Protein AF-A0A1G6HXD3-F1 (afdb_monomer_lite)

Foldseek 3Di:
DLVVQLVLLVVLVVLCPDPPSVVVSVVSLLVLLVVLLVLLLLVLVLVVLLCVLVVHDQQDPDHSPCLCVLSVLLVVLVVLLVVLVVVVVVVCVVDDPVVNVVDDDDVVSVCSNVVSVVSNLVSQQSNVCSSQVSVQSRVVVCCVVVLAVDQQGDDDGRNVLVVVCVVVVNPSVSVVSSSSSNSSVVVCVRSVVVVVCVCVSSPDDPPPPPPVCQLQNVLCVVQVPDDPVVNLVSLLVSLLPDDPVSSVVNLVVCPVVVVDDPVSSVVSNVND

pLDDT: mean 85.62, std 11.9, range [31.12, 97.0]

Sequence (272 aa):
MILIRPFLVFIALMLFYIPNLQFIGIAILLYIYHILTKNRNSHIEKMKEVYKANGIDFPIKDSGKKTFVWLYLYIFSLTVLFYMANTLTSEVLALDINQIEQFQVEPWESYLLIGSFILMWVSYTFMINKIIKDQWILQESEINNNIVKYRFISLREGNFSMLLRILTFNLYEWYLIYMLLRETAMHYIEDGTATGVYKKHIEKPKKEEIKKESPFENLINKIKNLDKEEKYSVIFYEVTNMQAEKAEEVLKKLLEENYIDQEEYDKIKSFL

Secondary structure (DSSP, 8-state):
-TTHHHHHHHHHHHHHHSTTTHHHHHHHHHHHHHHHHHHHHHHHHHHHHHHHHHTPPPS--S-GGGHHHH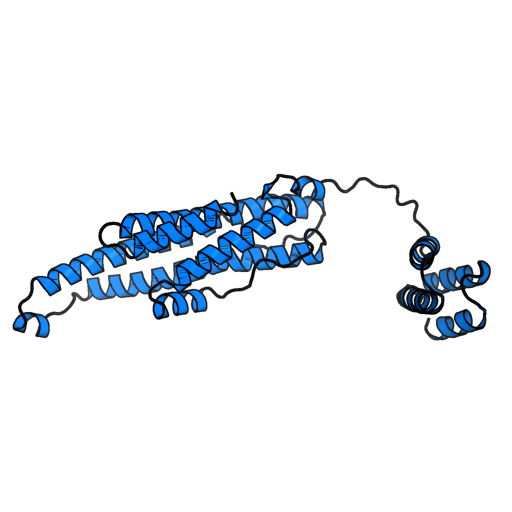HHHHHHHHHHHHHHHHHHHHHHHHS-HHHHTT----HHHHHHHHHHHHHHHHHHHHHHHHHHHHHHHHHHHHHHTTS-SS--PPP--HHHHHHHHHHTTTHHHHHHHHHHHHHHHHHHHHSSTTTTGGGGGT------------HHHHHHHHHTT--HHHHHHHHHHHHHTS-HHHHHHHHHHHHHTTSS-HHHHHHHHTT-

Structure (mmCIF, N/CA/C/O backbone):
data_AF-A0A1G6HXD3-F1
#
_entry.id   AF-A0A1G6HXD3-F1
#
loop_
_atom_site.group_PDB
_atom_site.id
_atom_site.type_symbol
_atom_site.label_atom_id
_atom_site.label_alt_id
_atom_site.label_comp_id
_atom_site.label_asym_id
_atom_site.label_entity_id
_atom_site.label_seq_id
_atom_site.pdbx_PDB_ins_code
_atom_site.Cartn_x
_atom_site.Cartn_y
_atom_site.Cartn_z
_atom_site.occupancy
_atom_site.B_iso_or_equiv
_atom_site.auth_seq_id
_atom_site.auth_comp_id
_atom_site.auth_asym_id
_atom_site.auth_atom_id
_atom_site.pdbx_PDB_model_num
ATOM 1 N N . MET A 1 1 ? -18.322 -8.876 -3.821 1.00 51.94 1 MET A N 1
ATOM 2 C CA . MET A 1 1 ? -17.231 -7.874 -3.942 1.00 51.94 1 MET A CA 1
ATOM 3 C C . MET A 1 1 ? -15.876 -8.375 -3.430 1.00 51.94 1 MET A C 1
ATOM 5 O O . MET A 1 1 ? -14.889 -8.132 -4.111 1.00 51.94 1 MET A O 1
ATOM 9 N N . ILE A 1 2 ? -15.812 -9.089 -2.293 1.00 51.47 2 ILE A N 1
ATOM 10 C CA . ILE A 1 2 ? -14.552 -9.587 -1.692 1.00 51.47 2 ILE A CA 1
ATOM 11 C C . ILE A 1 2 ? -13.776 -10.537 -2.625 1.00 51.47 2 ILE A C 1
ATOM 13 O O . ILE A 1 2 ? -12.565 -10.413 -2.710 1.00 51.47 2 ILE A O 1
ATOM 17 N N . LEU A 1 3 ? -14.458 -11.405 -3.386 1.00 49.47 3 LEU A N 1
ATOM 18 C CA . LEU A 1 3 ? -13.823 -12.324 -4.353 1.00 49.47 3 LEU A CA 1
ATOM 19 C C . LEU A 1 3 ? -13.475 -11.684 -5.710 1.00 49.47 3 LEU A C 1
ATOM 21 O O . LEU A 1 3 ? -12.546 -12.122 -6.380 1.00 49.47 3 LEU A O 1
ATOM 25 N N . ILE A 1 4 ? -14.178 -10.616 -6.104 1.00 63.53 4 ILE A N 1
ATOM 26 C CA . ILE A 1 4 ? -13.966 -9.945 -7.402 1.00 63.53 4 ILE A CA 1
ATOM 27 C C . ILE A 1 4 ? -12.606 -9.231 -7.426 1.00 63.53 4 ILE A C 1
ATOM 29 O O . ILE A 1 4 ? -11.939 -9.198 -8.455 1.00 63.53 4 ILE A O 1
ATOM 33 N N . ARG A 1 5 ? -12.176 -8.681 -6.283 1.00 70.62 5 ARG A N 1
ATOM 34 C CA . ARG A 1 5 ? -10.918 -7.929 -6.168 1.00 70.62 5 ARG A CA 1
ATOM 35 C C . ARG A 1 5 ? -9.680 -8.825 -6.380 1.00 70.62 5 ARG A C 1
ATOM 37 O O . ARG A 1 5 ? -8.889 -8.485 -7.251 1.00 70.62 5 ARG A O 1
ATOM 44 N N . PRO A 1 6 ? -9.532 -9.982 -5.703 1.00 70.25 6 PRO A N 1
ATOM 45 C CA . PRO A 1 6 ? -8.503 -10.979 -6.011 1.00 70.25 6 PRO A CA 1
ATOM 46 C C . PRO A 1 6 ? -8.480 -11.451 -7.461 1.00 70.25 6 PRO A C 1
ATOM 48 O O . PRO A 1 6 ? -7.414 -11.579 -8.054 1.00 70.25 6 PRO A O 1
ATOM 51 N N . PHE A 1 7 ? -9.657 -11.694 -8.039 1.00 81.25 7 PHE A N 1
ATOM 52 C CA . PHE A 1 7 ? -9.756 -12.188 -9.407 1.00 81.25 7 PHE A CA 1
ATOM 53 C C . PHE A 1 7 ? -9.275 -11.148 -10.428 1.00 81.25 7 PHE A C 1
ATOM 55 O O . PHE A 1 7 ? -8.569 -11.485 -11.373 1.00 81.25 7 PHE A O 1
ATOM 62 N N . LEU A 1 8 ? -9.573 -9.867 -10.190 1.00 84.12 8 LEU A N 1
ATOM 63 C CA . LEU A 1 8 ? -9.078 -8.757 -11.005 1.00 84.12 8 LEU A CA 1
ATOM 64 C C . LEU A 1 8 ? -7.547 -8.628 -10.938 1.00 84.12 8 LEU A C 1
ATOM 66 O O . LEU A 1 8 ? -6.923 -8.390 -11.967 1.00 84.12 8 LEU A O 1
ATOM 70 N N . VAL A 1 9 ? -6.938 -8.846 -9.765 1.00 87.25 9 VAL A N 1
ATOM 71 C CA . VAL A 1 9 ? -5.469 -8.891 -9.612 1.00 87.25 9 VAL A CA 1
ATOM 72 C C . VAL A 1 9 ? -4.871 -10.037 -10.429 1.00 87.25 9 VAL A C 1
ATOM 74 O O . VAL A 1 9 ? -3.886 -9.834 -11.130 1.00 87.25 9 VAL A O 1
ATOM 77 N N . PHE A 1 10 ? -5.485 -11.223 -10.388 1.00 89.44 10 PHE A N 1
ATOM 78 C CA . PHE A 1 10 ? -5.020 -12.377 -11.158 1.00 89.44 10 PHE A CA 1
ATOM 79 C C . PHE A 1 10 ? -5.133 -12.161 -12.676 1.00 89.44 10 PHE A C 1
ATOM 81 O O . PHE A 1 10 ? -4.194 -12.455 -13.410 1.00 89.44 10 PHE A O 1
ATOM 88 N N . ILE A 1 11 ? -6.244 -11.593 -13.159 1.00 89.88 11 ILE A N 1
ATOM 89 C CA . ILE A 1 11 ? -6.390 -11.239 -14.580 1.00 89.88 11 ILE A CA 1
ATOM 90 C C . ILE A 1 11 ? -5.328 -10.216 -14.988 1.00 89.88 11 ILE A C 1
ATOM 92 O O . ILE A 1 11 ? -4.686 -10.380 -16.021 1.00 89.88 11 ILE A O 1
ATOM 96 N N . ALA A 1 12 ? -5.124 -9.174 -14.183 1.00 91.00 12 ALA A N 1
ATOM 97 C CA . ALA A 1 12 ? -4.143 -8.136 -14.473 1.00 91.00 12 ALA A CA 1
ATOM 98 C C . ALA A 1 12 ? -2.714 -8.693 -14.537 1.00 91.00 12 ALA A C 1
ATOM 100 O O . ALA A 1 12 ? -1.980 -8.357 -15.463 1.00 91.00 12 ALA A O 1
ATOM 101 N N . LEU A 1 13 ? -2.368 -9.598 -13.615 1.00 92.88 13 LEU A N 1
ATOM 102 C CA . LEU A 1 13 ? -1.129 -10.372 -13.631 1.00 92.88 13 LEU A CA 1
ATOM 103 C C . LEU A 1 13 ? -0.967 -11.133 -14.955 1.00 92.88 13 LEU A C 1
ATOM 105 O O . LEU A 1 13 ? 0.058 -10.992 -15.614 1.00 92.88 13 LEU A O 1
ATOM 109 N N . MET A 1 14 ? -1.977 -11.903 -15.371 1.00 92.19 14 MET A N 1
ATOM 110 C CA . MET A 1 14 ? -1.923 -12.665 -16.625 1.00 92.19 14 MET A CA 1
ATOM 111 C C . MET A 1 14 ? -1.731 -11.745 -17.838 1.00 92.19 14 MET A C 1
ATOM 113 O O . MET A 1 14 ? -0.871 -12.001 -18.675 1.00 92.19 14 MET A O 1
ATOM 117 N N . LEU A 1 15 ? -2.491 -10.648 -17.916 1.00 91.31 15 LEU A N 1
ATOM 118 C CA . LEU A 1 15 ? -2.393 -9.678 -19.011 1.00 91.31 15 LEU A CA 1
ATOM 119 C C . LEU A 1 15 ? -1.038 -8.963 -19.040 1.00 91.31 15 LEU A C 1
ATOM 121 O O . LEU A 1 15 ? -0.541 -8.668 -20.121 1.00 91.31 15 LEU A O 1
ATOM 125 N N . PHE A 1 16 ? -0.429 -8.708 -17.878 1.00 89.50 16 PHE A N 1
ATOM 126 C CA . PHE A 1 16 ? 0.874 -8.051 -17.764 1.00 89.50 16 PHE A CA 1
ATOM 127 C C . PHE A 1 16 ? 2.001 -8.848 -18.434 1.00 89.50 16 PHE A C 1
ATOM 129 O O . PHE A 1 16 ? 2.885 -8.248 -19.038 1.00 89.50 16 PHE A O 1
ATOM 136 N N . TYR A 1 17 ? 1.959 -10.182 -18.363 1.00 88.38 17 TYR A N 1
ATOM 137 C CA . TYR A 1 17 ? 2.987 -11.052 -18.949 1.00 88.38 17 TYR A CA 1
ATOM 138 C C . TYR A 1 17 ? 2.701 -11.484 -20.392 1.00 88.38 17 TYR A C 1
ATOM 140 O O . TYR A 1 17 ? 3.554 -12.117 -21.011 1.00 88.38 17 TYR A O 1
ATOM 148 N N . ILE A 1 18 ? 1.532 -11.153 -20.951 1.00 89.12 18 ILE A N 1
ATOM 149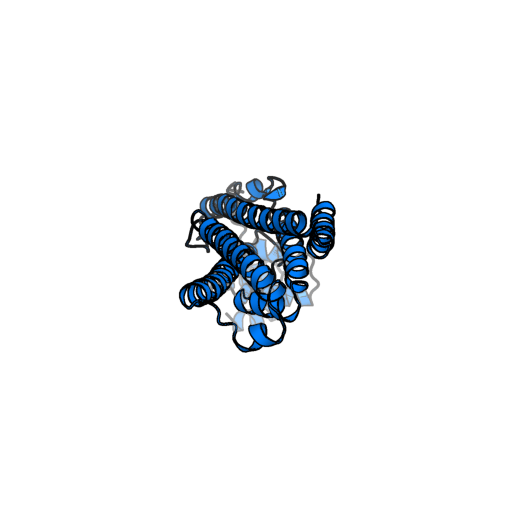 C CA . ILE A 1 18 ? 1.224 -11.435 -22.355 1.00 89.12 18 ILE A CA 1
ATOM 150 C C . ILE A 1 18 ? 1.668 -10.235 -23.211 1.00 89.12 18 ILE A C 1
ATOM 152 O O . ILE A 1 18 ? 1.158 -9.124 -23.018 1.00 89.12 18 ILE A O 1
ATOM 156 N N . PRO A 1 19 ? 2.575 -10.431 -24.191 1.00 82.00 19 PRO A N 1
ATOM 157 C CA . PRO A 1 19 ? 2.958 -9.381 -25.133 1.00 82.00 19 PRO A CA 1
ATOM 158 C C . PRO A 1 19 ? 1.731 -8.733 -25.793 1.00 82.00 19 PRO A C 1
ATOM 160 O O . PRO A 1 19 ? 0.725 -9.397 -26.037 1.00 82.00 19 PRO A O 1
ATOM 163 N N . ASN A 1 20 ? 1.794 -7.429 -26.073 1.00 82.44 20 ASN A N 1
ATOM 164 C CA . ASN A 1 20 ? 0.683 -6.576 -26.541 1.00 82.44 20 ASN A CA 1
ATOM 165 C C . ASN A 1 20 ? -0.445 -6.321 -25.519 1.00 82.44 20 ASN A C 1
ATOM 167 O O . ASN A 1 20 ? -0.995 -5.221 -25.500 1.00 82.44 20 ASN A O 1
ATOM 171 N N . LEU A 1 21 ? -0.765 -7.271 -24.632 1.00 88.31 21 LEU A N 1
ATOM 172 C CA . LEU A 1 21 ? -1.759 -7.079 -23.562 1.00 88.31 21 LEU A CA 1
ATOM 173 C C . LEU A 1 21 ? -1.171 -6.436 -22.297 1.00 88.31 21 LEU A C 1
ATOM 175 O O . LEU A 1 21 ? -1.927 -5.951 -21.450 1.00 88.31 21 LEU A O 1
ATOM 179 N N . GLN A 1 22 ? 0.160 -6.354 -22.205 1.00 85.25 22 GLN A N 1
ATOM 180 C CA . GLN A 1 22 ? 0.886 -5.766 -21.077 1.00 85.25 22 GLN A CA 1
ATOM 181 C C . GLN A 1 22 ? 0.368 -4.381 -20.664 1.00 85.25 22 GLN A C 1
ATOM 183 O O . GLN A 1 22 ? 0.263 -4.085 -19.476 1.00 85.25 22 GLN A O 1
ATOM 188 N N . PHE A 1 23 ? -0.036 -3.547 -21.628 1.00 85.38 23 PHE A N 1
ATOM 189 C CA . PHE A 1 23 ? -0.550 -2.201 -21.367 1.00 85.38 23 PHE A CA 1
ATOM 190 C C . PHE A 1 23 ? -1.881 -2.224 -20.615 1.00 85.38 23 PHE A C 1
ATOM 192 O O . PHE A 1 23 ? -2.122 -1.367 -19.767 1.00 85.38 23 PHE A O 1
ATOM 199 N N . ILE A 1 24 ? -2.723 -3.230 -20.871 1.00 90.31 24 ILE A N 1
ATOM 200 C CA . ILE A 1 24 ? -3.964 -3.446 -20.123 1.00 90.31 24 ILE A CA 1
ATOM 201 C C . ILE A 1 24 ? -3.622 -3.882 -18.695 1.00 90.31 24 ILE A C 1
ATOM 203 O O . ILE A 1 24 ? -4.182 -3.342 -17.743 1.00 90.31 24 ILE A O 1
ATOM 207 N N . GLY A 1 25 ? -2.659 -4.797 -18.532 1.00 90.19 25 GLY A N 1
ATOM 208 C CA . GLY A 1 25 ? -2.149 -5.198 -17.217 1.00 90.19 25 GLY A CA 1
ATOM 209 C C . GLY A 1 25 ? -1.626 -4.008 -16.402 1.00 90.19 25 GLY A C 1
ATOM 210 O O . GLY A 1 25 ? -2.015 -3.833 -15.248 1.00 90.19 25 GLY A O 1
ATOM 211 N N . ILE A 1 26 ? -0.821 -3.135 -17.020 1.00 89.94 26 ILE A N 1
ATOM 212 C CA . ILE A 1 26 ? -0.302 -1.898 -16.410 1.00 89.94 26 ILE A CA 1
ATOM 213 C C . ILE A 1 26 ? -1.437 -0.922 -16.079 1.00 89.94 26 ILE A C 1
ATOM 215 O O . ILE A 1 26 ? -1.468 -0.364 -14.984 1.00 89.94 26 ILE A O 1
ATOM 219 N N . ALA A 1 27 ? -2.399 -0.720 -16.980 1.00 91.62 27 ALA A N 1
ATOM 220 C CA . ALA A 1 27 ? -3.533 0.163 -16.721 1.00 91.62 27 ALA A CA 1
ATOM 221 C C . ALA A 1 27 ? -4.355 -0.319 -15.514 1.00 91.62 27 ALA A C 1
ATOM 223 O O . ALA A 1 27 ? -4.723 0.482 -14.652 1.00 91.62 27 ALA A O 1
ATOM 224 N N . ILE A 1 28 ? -4.587 -1.632 -15.406 1.00 92.00 28 ILE A N 1
ATOM 225 C CA . ILE A 1 28 ? -5.275 -2.222 -14.256 1.00 92.00 28 ILE A CA 1
ATOM 226 C C . ILE A 1 28 ? -4.428 -2.084 -12.980 1.00 92.00 28 ILE A C 1
ATOM 228 O O . ILE A 1 28 ? -4.972 -1.717 -11.940 1.00 92.00 28 ILE A O 1
ATOM 232 N N . LEU A 1 29 ? -3.111 -2.308 -13.047 1.00 92.81 29 LEU A N 1
ATOM 233 C CA . LEU A 1 29 ? -2.182 -2.099 -11.929 1.00 92.81 29 LEU A CA 1
ATOM 234 C C . LEU A 1 29 ? -2.300 -0.674 -11.361 1.00 92.81 29 LEU A C 1
ATOM 236 O O . LEU A 1 29 ? -2.526 -0.482 -10.164 1.00 92.81 29 LEU A O 1
ATOM 240 N N . LEU A 1 30 ? -2.206 0.331 -12.233 1.00 93.25 30 LEU A N 1
ATOM 241 C CA . LEU A 1 30 ? -2.311 1.743 -11.862 1.00 93.25 30 LEU A CA 1
ATOM 242 C C . LEU A 1 30 ? -3.703 2.095 -11.327 1.00 93.25 30 LEU A C 1
ATOM 244 O O . LEU A 1 30 ? -3.825 2.848 -10.358 1.00 93.25 30 LEU A O 1
ATOM 248 N N . TYR A 1 31 ? -4.755 1.514 -11.907 1.00 92.81 31 TYR A N 1
ATOM 249 C CA . TYR A 1 31 ? -6.117 1.659 -11.406 1.00 92.81 31 TYR A CA 1
ATOM 250 C C . TYR A 1 31 ? -6.271 1.094 -9.988 1.00 92.81 31 TYR A C 1
ATOM 252 O O . TYR A 1 31 ? -6.883 1.736 -9.132 1.00 92.81 31 TYR A O 1
ATOM 260 N N . ILE A 1 32 ? -5.679 -0.066 -9.691 1.00 92.81 32 ILE A N 1
ATOM 261 C CA . ILE A 1 32 ? -5.716 -0.633 -8.340 1.00 92.81 32 ILE A CA 1
ATOM 262 C C . ILE A 1 32 ? -5.023 0.304 -7.343 1.00 92.81 32 ILE A C 1
ATOM 264 O O . ILE A 1 32 ? -5.592 0.586 -6.287 1.00 92.81 32 ILE A O 1
ATOM 268 N N . TYR A 1 33 ? -3.853 0.853 -7.682 1.00 93.62 33 TYR A N 1
ATOM 269 C CA . TYR A 1 33 ? -3.179 1.836 -6.827 1.00 93.62 33 TYR A CA 1
ATOM 270 C C . TYR A 1 33 ? -3.986 3.107 -6.610 1.00 93.62 33 TYR A C 1
ATOM 272 O O . TYR A 1 33 ? -4.041 3.627 -5.489 1.00 93.62 33 TYR A O 1
ATOM 280 N N . HIS A 1 34 ? -4.653 3.586 -7.658 1.00 92.75 34 HIS A N 1
ATOM 281 C CA . HIS A 1 34 ? -5.576 4.703 -7.550 1.00 92.75 34 HIS A CA 1
ATOM 282 C C . HIS A 1 34 ? -6.699 4.394 -6.549 1.00 92.75 34 HIS A C 1
ATOM 284 O O . HIS A 1 34 ? -6.968 5.201 -5.657 1.00 92.75 34 HIS A O 1
ATOM 290 N N . ILE A 1 35 ? -7.319 3.212 -6.642 1.00 90.75 35 ILE A N 1
ATOM 291 C CA . ILE A 1 35 ? -8.396 2.787 -5.738 1.00 90.75 35 ILE A CA 1
ATOM 292 C C . ILE A 1 35 ? -7.900 2.605 -4.300 1.00 90.75 35 ILE A C 1
ATOM 294 O O . ILE A 1 35 ? -8.556 3.094 -3.383 1.00 90.75 35 ILE A O 1
ATOM 298 N N . LEU A 1 36 ? -6.750 1.962 -4.077 1.00 91.62 36 LEU A N 1
ATOM 299 C CA . LEU A 1 36 ? -6.154 1.811 -2.742 1.00 91.62 36 LEU A CA 1
ATOM 300 C C . LEU A 1 36 ? -5.882 3.178 -2.100 1.00 91.62 36 LEU A C 1
ATOM 302 O O . LEU A 1 36 ? -6.281 3.419 -0.961 1.00 91.62 36 LEU A O 1
ATOM 306 N N . THR A 1 37 ? -5.287 4.104 -2.855 1.00 91.88 37 THR A N 1
ATOM 307 C CA . THR A 1 37 ? -5.006 5.472 -2.391 1.00 91.88 37 THR A CA 1
ATOM 308 C C . THR A 1 37 ? -6.291 6.236 -2.067 1.00 91.88 37 THR A C 1
ATOM 310 O O . THR A 1 37 ? -6.402 6.862 -1.009 1.00 91.88 37 THR A O 1
ATOM 313 N N . LYS A 1 38 ? -7.293 6.158 -2.952 1.00 90.62 38 LYS A N 1
ATOM 314 C CA . LYS A 1 38 ? -8.608 6.779 -2.754 1.00 90.62 38 LYS A CA 1
ATOM 315 C C . LYS A 1 38 ? -9.303 6.229 -1.509 1.00 90.62 38 LYS A C 1
ATOM 317 O O . LYS A 1 38 ? -9.812 7.009 -0.706 1.00 90.62 38 LYS A O 1
ATOM 322 N N . ASN A 1 39 ? -9.301 4.909 -1.336 1.00 88.50 39 ASN A N 1
ATOM 323 C CA . ASN A 1 39 ? -9.936 4.249 -0.202 1.00 88.50 39 ASN A CA 1
ATOM 324 C C . ASN A 1 39 ? -9.252 4.623 1.114 1.00 88.50 39 ASN A C 1
ATOM 326 O O . ASN A 1 39 ? -9.951 5.027 2.036 1.00 88.50 39 ASN A O 1
ATOM 330 N N . ARG A 1 40 ? -7.912 4.608 1.173 1.00 90.88 40 ARG A N 1
ATOM 331 C CA . ARG A 1 40 ? -7.143 5.083 2.337 1.00 90.88 40 ARG A CA 1
ATOM 332 C C . ARG A 1 40 ? -7.510 6.518 2.706 1.00 90.88 40 ARG A C 1
ATOM 334 O O . ARG A 1 40 ? -7.716 6.825 3.875 1.00 90.88 40 ARG A O 1
ATOM 341 N N . ASN A 1 41 ? -7.608 7.413 1.722 1.00 90.81 41 ASN A N 1
ATOM 342 C CA . ASN A 1 41 ? -7.980 8.805 1.977 1.00 90.81 41 ASN A CA 1
ATOM 343 C C . ASN A 1 41 ? -9.406 8.935 2.522 1.00 90.81 41 ASN A C 1
ATOM 345 O O . ASN A 1 41 ? -9.599 9.606 3.531 1.00 90.81 41 ASN A O 1
ATOM 349 N N . SER A 1 42 ? -10.372 8.253 1.903 1.00 89.12 42 SER A N 1
ATOM 350 C CA . SER A 1 42 ? -11.765 8.263 2.363 1.00 89.12 42 SER A CA 1
ATOM 351 C C . SER A 1 42 ? -11.925 7.637 3.750 1.00 89.12 42 SER A C 1
ATOM 353 O O . SER A 1 42 ? -12.671 8.158 4.573 1.00 89.12 42 SER A O 1
ATOM 355 N N . HIS A 1 43 ? -11.215 6.541 4.025 1.00 90.06 43 HIS A N 1
ATOM 356 C CA . HIS A 1 43 ? -11.182 5.893 5.335 1.00 90.06 43 HIS A CA 1
ATOM 357 C C . HIS A 1 43 ? -10.690 6.856 6.414 1.00 90.06 43 HIS A C 1
ATOM 359 O O . HIS A 1 43 ? -11.370 7.074 7.409 1.00 90.06 43 HIS A O 1
ATOM 365 N N . ILE A 1 44 ? -9.573 7.535 6.161 1.00 91.00 44 ILE A N 1
ATOM 366 C CA . ILE A 1 44 ? -9.004 8.509 7.096 1.00 91.00 44 ILE A CA 1
ATOM 367 C C . ILE A 1 44 ? -9.914 9.710 7.317 1.00 91.00 44 ILE A C 1
ATOM 369 O O . ILE A 1 44 ? -9.999 10.202 8.436 1.00 91.00 44 ILE A O 1
ATOM 373 N N . GLU A 1 45 ? -10.601 10.193 6.285 1.00 90.19 45 GLU A N 1
ATOM 374 C CA . GLU A 1 45 ? -11.599 11.255 6.441 1.00 90.19 45 GLU A CA 1
ATOM 375 C C . GLU A 1 45 ? -12.748 10.814 7.355 1.00 90.19 45 GLU A C 1
ATOM 377 O O . GLU A 1 45 ? -13.067 11.529 8.301 1.00 90.19 45 GLU A O 1
ATOM 382 N N . LYS A 1 46 ? -13.295 9.610 7.149 1.00 90.00 46 LYS A N 1
ATOM 383 C CA . LYS A 1 46 ? -14.357 9.047 7.999 1.00 90.00 46 LYS A CA 1
ATOM 384 C C . LYS A 1 46 ? -13.894 8.828 9.438 1.00 90.00 46 LYS A C 1
ATOM 386 O O . LYS A 1 46 ? -14.595 9.195 10.374 1.00 90.00 46 LYS A O 1
ATOM 391 N N . MET A 1 47 ? -12.701 8.272 9.637 1.00 91.00 47 MET A N 1
ATOM 392 C CA . MET A 1 47 ? -12.188 8.005 10.981 1.00 91.00 47 MET A CA 1
ATOM 393 C C . MET A 1 47 ? -11.804 9.281 11.722 1.00 91.00 47 MET A C 1
ATOM 395 O O . MET A 1 47 ? -11.990 9.355 12.932 1.00 91.00 47 MET A O 1
ATOM 399 N N . LYS A 1 48 ? -11.391 10.344 11.024 1.00 91.31 48 LYS A N 1
ATOM 400 C CA . LYS A 1 48 ? -11.259 11.670 11.647 1.00 91.31 48 LYS A CA 1
ATOM 401 C C . LYS A 1 48 ? -12.567 12.158 12.261 1.00 91.31 48 LYS A C 1
ATOM 403 O O . LYS A 1 48 ? -12.523 12.777 13.320 1.00 91.31 48 LYS A O 1
ATOM 408 N N . GLU A 1 49 ? -13.712 11.888 11.632 1.00 89.44 49 GLU A N 1
ATOM 409 C CA . GLU A 1 49 ? -15.023 12.228 12.203 1.00 89.44 49 GLU A CA 1
ATOM 410 C C . GLU A 1 49 ? -15.271 11.456 13.504 1.00 89.44 49 GLU A C 1
ATOM 412 O O . GLU A 1 49 ? -15.660 12.060 14.501 1.00 89.44 49 GLU A O 1
ATOM 417 N N . VAL A 1 50 ? -14.975 10.151 13.518 1.00 87.81 50 VAL A N 1
ATOM 418 C CA . VAL A 1 50 ? -15.112 9.285 14.704 1.00 87.81 50 VAL A CA 1
ATOM 419 C C . VAL A 1 50 ? -14.214 9.756 15.846 1.00 87.81 50 VAL A C 1
ATOM 421 O O . VAL A 1 50 ? -14.674 9.913 16.974 1.00 87.81 50 VAL A O 1
ATOM 424 N N . TYR A 1 51 ? -12.943 10.027 15.566 1.00 90.69 51 TYR A N 1
ATOM 425 C CA . TYR A 1 51 ? -11.982 10.470 16.577 1.00 90.69 51 TYR A CA 1
ATOM 426 C C . TYR A 1 51 ? -12.358 11.835 17.148 1.00 90.69 51 TYR A C 1
ATOM 428 O O . TYR A 1 51 ? -12.380 12.016 18.365 1.00 90.69 51 TYR A O 1
ATOM 436 N N . LYS A 1 52 ? -12.749 12.773 16.277 1.00 89.75 52 LYS A N 1
ATOM 437 C CA . LYS A 1 52 ? -13.214 14.099 16.690 1.00 89.75 52 LYS A CA 1
ATOM 438 C C . LYS A 1 52 ? -14.476 14.019 17.551 1.00 89.75 52 LYS A C 1
ATOM 440 O O . LYS A 1 52 ? -14.580 14.766 18.518 1.00 89.75 52 LYS A O 1
ATOM 445 N N . ALA A 1 53 ? -15.417 13.135 17.216 1.00 87.44 53 ALA A N 1
ATOM 446 C CA . ALA A 1 53 ? -16.644 12.943 17.989 1.00 87.44 53 ALA A CA 1
ATOM 447 C C . ALA A 1 53 ? -16.376 12.375 19.391 1.00 87.44 53 ALA A C 1
ATOM 449 O O . ALA A 1 53 ? -17.049 12.761 20.342 1.00 87.44 53 ALA A O 1
ATOM 450 N N . ASN A 1 54 ? -15.362 11.517 19.523 1.00 8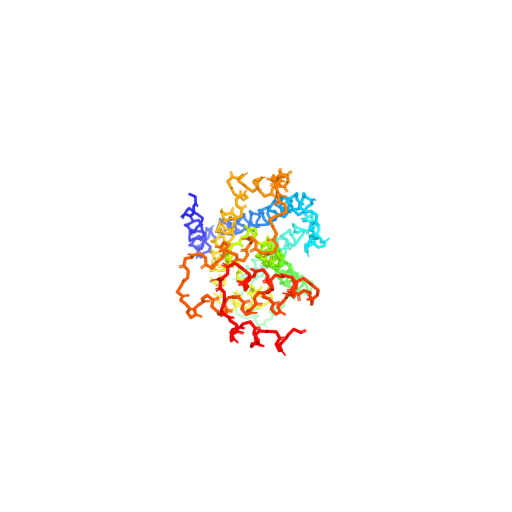3.56 54 ASN A N 1
ATOM 451 C CA . ASN A 1 54 ? -14.984 10.884 20.788 1.00 83.56 54 ASN A CA 1
ATOM 452 C C . ASN A 1 54 ? -13.924 11.664 21.590 1.00 83.56 54 ASN A C 1
ATOM 454 O O . ASN A 1 54 ? -13.518 11.214 22.657 1.00 83.56 54 ASN A O 1
ATOM 458 N N . GLY A 1 55 ? -13.452 12.817 21.098 1.00 85.31 55 GLY A N 1
ATOM 459 C CA . GLY A 1 55 ? -12.402 13.601 21.761 1.00 85.31 55 GLY A CA 1
ATOM 460 C C . GLY A 1 55 ? -11.026 12.920 21.788 1.00 85.31 55 GLY A C 1
ATOM 461 O O . GLY A 1 55 ? -10.214 13.232 22.655 1.00 85.31 55 GLY A O 1
ATOM 462 N N . ILE A 1 56 ? -10.766 11.994 20.861 1.00 87.88 56 ILE A N 1
ATOM 463 C CA . ILE A 1 56 ? -9.512 11.235 20.756 1.00 87.88 56 ILE A CA 1
ATOM 464 C C . ILE A 1 56 ? -8.575 11.952 19.777 1.00 87.88 56 ILE A C 1
ATOM 466 O O . ILE A 1 56 ? -9.010 12.399 18.711 1.00 87.88 56 ILE A O 1
ATOM 470 N N . ASP A 1 57 ? -7.281 12.042 20.105 1.00 88.25 57 ASP A N 1
ATOM 471 C CA . ASP A 1 57 ? -6.287 12.604 19.184 1.00 88.25 57 ASP A CA 1
ATOM 472 C C . A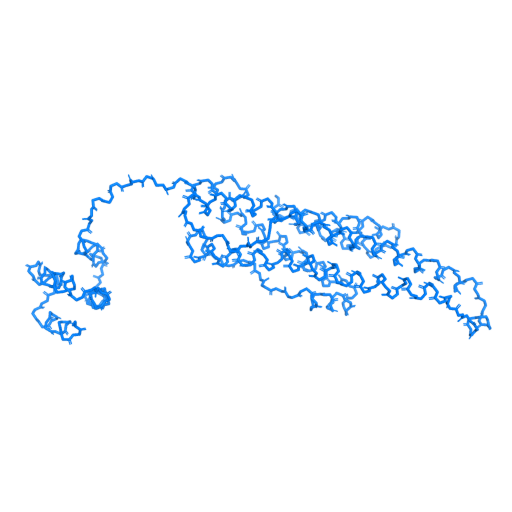SP A 1 57 ? -6.088 11.700 17.961 1.00 88.25 57 ASP A C 1
ATOM 474 O O . ASP A 1 57 ? -5.966 10.477 18.070 1.00 88.25 57 ASP A O 1
ATOM 478 N N . PHE A 1 58 ? -6.068 12.304 16.774 1.00 91.38 58 PHE A N 1
ATOM 479 C CA . PHE A 1 58 ? -5.989 11.551 15.531 1.00 91.38 58 PHE A CA 1
ATOM 480 C C . PHE A 1 58 ? -4.524 11.240 15.192 1.00 91.38 58 PHE A C 1
ATOM 482 O O . PHE A 1 58 ? -3.735 12.164 14.981 1.00 91.38 58 PHE A O 1
ATOM 489 N N . PRO A 1 59 ? -4.139 9.961 15.039 1.00 88.88 59 PRO A N 1
ATOM 490 C CA . PRO A 1 59 ? -2.730 9.567 14.998 1.00 88.88 59 PRO A CA 1
ATOM 491 C C . PRO A 1 59 ? -2.002 9.979 13.704 1.00 88.88 59 PRO A C 1
ATOM 493 O O . PRO A 1 59 ? -0.772 9.936 13.639 1.00 88.88 59 PRO A O 1
ATOM 496 N N . ILE A 1 60 ? -2.726 10.395 12.656 1.00 86.88 60 ILE A N 1
ATOM 497 C CA . ILE A 1 60 ? -2.135 10.775 11.365 1.00 86.88 60 ILE A CA 1
ATOM 498 C C . ILE A 1 60 ? -2.135 12.297 11.198 1.00 86.88 60 ILE A C 1
ATOM 500 O O . ILE A 1 60 ? -3.159 12.916 10.894 1.00 86.88 60 ILE A O 1
ATOM 504 N N . LYS A 1 61 ? -0.940 12.886 11.294 1.00 71.81 61 LYS A N 1
ATOM 505 C CA . LYS A 1 61 ? -0.715 14.339 11.191 1.00 71.81 61 LYS A CA 1
ATOM 506 C C . LYS A 1 61 ? -0.952 14.920 9.791 1.00 71.81 61 LYS A C 1
ATOM 508 O O . LYS A 1 61 ? -1.301 16.089 9.670 1.00 71.81 61 LYS A O 1
ATOM 513 N N . ASP A 1 62 ? -0.782 14.125 8.733 1.00 66.50 62 ASP A N 1
ATOM 514 C CA . ASP A 1 62 ? -0.783 14.620 7.350 1.00 66.50 62 ASP A CA 1
ATOM 515 C C . ASP A 1 62 ? -2.025 14.145 6.569 1.00 66.50 62 ASP A C 1
ATOM 517 O O . ASP A 1 62 ? -2.290 12.946 6.423 1.00 66.50 62 ASP A O 1
ATOM 521 N N . SER A 1 63 ? -2.835 15.098 6.092 1.00 54.84 63 SER A N 1
ATOM 522 C CA . SER A 1 63 ? -4.114 14.826 5.418 1.00 54.84 63 SER A CA 1
ATOM 523 C C . SER A 1 63 ? -3.932 14.554 3.915 1.00 54.84 63 SER A C 1
ATOM 525 O O . SER A 1 63 ? -3.145 15.207 3.235 1.00 54.84 63 SER A O 1
ATOM 527 N N . GLY A 1 64 ? -4.675 13.572 3.393 1.00 57.19 64 GLY A N 1
ATOM 528 C CA . GLY A 1 64 ? -4.403 12.786 2.179 1.00 57.19 64 GLY A CA 1
ATOM 529 C C . GLY A 1 64 ? -4.314 13.475 0.807 1.00 57.19 64 GLY A C 1
ATOM 530 O O . GLY A 1 64 ? -4.221 12.770 -0.199 1.00 57.19 64 GLY A O 1
ATOM 531 N N . LYS A 1 65 ? -4.306 14.811 0.706 1.00 58.94 65 LYS A N 1
ATOM 532 C CA . LYS A 1 65 ? -4.263 15.504 -0.601 1.00 58.94 65 LYS A CA 1
ATOM 533 C C . LYS A 1 65 ? -2.943 15.300 -1.352 1.00 58.94 65 LYS A C 1
ATOM 535 O O . LYS A 1 65 ? -2.941 15.266 -2.577 1.00 58.94 65 LYS A O 1
ATOM 540 N N . LYS A 1 66 ? -1.831 15.107 -0.636 1.00 69.19 66 LYS A N 1
ATOM 541 C CA . LYS A 1 66 ? -0.504 14.894 -1.245 1.00 69.19 66 LYS A CA 1
ATOM 542 C C . LYS A 1 66 ? -0.218 13.435 -1.617 1.00 69.19 66 LYS A C 1
ATOM 544 O O . LYS A 1 66 ? 0.788 13.170 -2.262 1.00 69.19 66 LYS A O 1
ATOM 549 N N . THR A 1 67 ? -1.084 12.483 -1.257 1.00 78.38 67 THR A N 1
ATOM 550 C CA . THR A 1 67 ? -0.809 11.052 -1.481 1.00 78.38 67 THR A CA 1
ATOM 551 C C . THR A 1 67 ? -0.785 10.688 -2.968 1.00 78.38 67 THR A C 1
ATOM 553 O O . THR A 1 67 ? 0.055 9.900 -3.391 1.00 78.38 67 THR A O 1
ATOM 556 N N . PHE A 1 68 ? -1.640 11.317 -3.783 1.00 90.38 68 PHE A N 1
ATOM 557 C CA . PHE A 1 68 ? -1.684 11.074 -5.230 1.00 90.38 68 PHE A CA 1
ATOM 558 C C . PHE A 1 68 ? -0.462 11.603 -5.987 1.00 90.38 68 PHE A C 1
ATOM 560 O O . PHE A 1 68 ? -0.190 11.121 -7.082 1.00 90.38 68 PHE A O 1
ATOM 567 N N . VAL A 1 69 ? 0.297 12.545 -5.414 1.00 92.06 69 VAL A N 1
ATOM 568 C CA . VAL A 1 69 ? 1.519 13.072 -6.046 1.00 92.06 69 VAL A CA 1
ATOM 569 C C . VAL A 1 69 ? 2.494 11.933 -6.329 1.00 92.06 69 VAL A C 1
ATOM 571 O O . VAL A 1 69 ? 3.021 11.837 -7.431 1.00 92.06 69 VAL A O 1
ATOM 574 N N . TRP A 1 70 ? 2.663 11.019 -5.373 1.00 93.00 70 TRP A N 1
ATOM 575 C CA . TRP A 1 70 ? 3.543 9.867 -5.538 1.00 93.00 70 TRP A CA 1
ATOM 576 C C . TRP A 1 70 ? 3.048 8.901 -6.614 1.00 93.00 70 TRP A C 1
ATOM 578 O O . TRP A 1 70 ? 3.856 8.432 -7.405 1.00 93.00 70 TRP A O 1
ATOM 588 N N . LEU A 1 71 ? 1.735 8.673 -6.723 1.00 93.94 71 LEU A N 1
ATOM 589 C CA . LEU A 1 71 ? 1.177 7.860 -7.808 1.00 93.94 71 LEU A CA 1
ATOM 590 C C . LEU A 1 71 ? 1.428 8.503 -9.181 1.00 93.94 71 LEU A C 1
ATOM 592 O O . LEU A 1 71 ? 1.824 7.814 -10.115 1.00 93.94 71 LEU A O 1
ATOM 596 N N . TYR A 1 72 ? 1.240 9.816 -9.319 1.00 94.69 72 TYR A N 1
ATOM 597 C CA . TYR A 1 72 ? 1.481 10.495 -10.596 1.00 94.69 72 TYR A CA 1
ATOM 598 C C . TYR A 1 72 ? 2.963 10.533 -10.975 1.00 94.69 72 TYR A C 1
ATOM 600 O O . TYR A 1 72 ? 3.292 10.283 -12.131 1.00 94.69 72 TYR A O 1
ATOM 608 N N . LEU A 1 73 ? 3.860 10.772 -10.013 1.00 95.50 73 LEU A N 1
ATOM 609 C CA . LEU A 1 73 ? 5.308 10.678 -10.236 1.00 95.50 73 LEU A CA 1
ATOM 610 C C . LEU A 1 73 ? 5.728 9.255 -10.627 1.00 95.50 73 LEU A C 1
ATOM 612 O O . LEU A 1 73 ? 6.597 9.075 -11.482 1.00 95.50 73 LEU A O 1
ATOM 616 N N . TYR A 1 74 ? 5.077 8.248 -10.049 1.00 94.88 74 TYR A N 1
ATOM 617 C CA . TYR A 1 74 ? 5.294 6.850 -10.391 1.00 94.88 74 TYR A CA 1
ATOM 618 C C . TYR A 1 74 ? 4.844 6.527 -11.827 1.00 94.88 74 TYR A C 1
ATOM 620 O O . TYR A 1 74 ? 5.595 5.930 -12.593 1.00 94.88 74 TYR A O 1
ATOM 628 N N . ILE A 1 75 ? 3.660 6.991 -12.238 1.00 94.88 75 ILE A N 1
ATOM 629 C CA . ILE A 1 75 ? 3.159 6.834 -13.615 1.00 94.88 75 ILE A CA 1
ATOM 630 C C . ILE A 1 75 ? 4.072 7.544 -14.616 1.00 94.88 75 ILE A C 1
ATOM 632 O O . ILE A 1 75 ? 4.438 6.969 -15.640 1.00 94.88 75 ILE A O 1
ATOM 636 N N . PHE A 1 76 ? 4.453 8.787 -14.322 1.00 95.25 76 PHE A N 1
ATOM 637 C CA . PHE A 1 76 ? 5.341 9.572 -15.172 1.00 95.25 76 PHE A CA 1
ATOM 638 C C . PHE A 1 76 ? 6.695 8.879 -15.366 1.00 95.25 76 PHE A C 1
ATOM 640 O O . PHE A 1 76 ? 7.108 8.650 -16.500 1.00 95.25 76 PHE A O 1
ATOM 647 N N . SER A 1 77 ? 7.349 8.475 -14.273 1.00 95.69 77 SER A N 1
ATOM 648 C CA . SER A 1 77 ? 8.647 7.791 -14.332 1.00 95.69 77 SER A CA 1
ATOM 649 C C . SER A 1 77 ? 8.582 6.459 -15.080 1.00 95.69 77 SER A C 1
ATOM 651 O O . SER A 1 77 ? 9.439 6.202 -15.921 1.00 95.69 77 SER A O 1
ATOM 653 N N . LEU A 1 78 ? 7.539 5.651 -14.859 1.00 92.62 78 LEU A N 1
ATOM 654 C CA . LEU A 1 78 ? 7.298 4.444 -15.653 1.00 92.62 78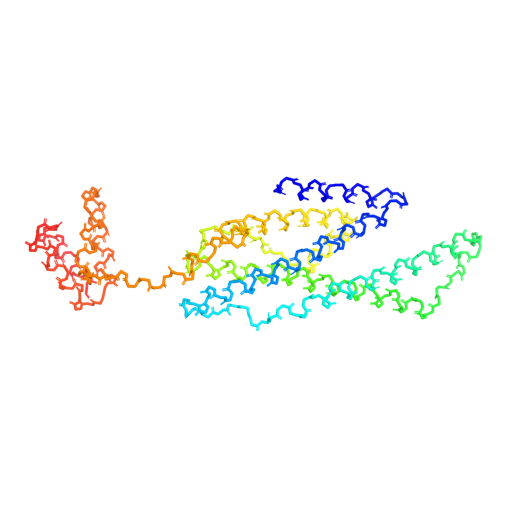 LEU A CA 1
ATOM 655 C C . LEU A 1 78 ? 7.151 4.752 -17.143 1.00 92.62 78 LEU A C 1
ATOM 657 O O . LEU A 1 78 ? 7.700 4.034 -17.970 1.00 92.62 78 LEU A O 1
ATOM 661 N N . THR A 1 79 ? 6.411 5.803 -17.491 1.00 92.19 79 THR A N 1
ATOM 662 C CA . THR A 1 79 ? 6.131 6.156 -18.889 1.00 92.19 79 THR A CA 1
ATOM 663 C C . THR A 1 79 ? 7.414 6.552 -19.612 1.00 92.19 79 THR A C 1
ATOM 665 O O . THR A 1 79 ? 7.670 6.070 -20.713 1.00 92.19 79 THR A O 1
ATOM 668 N N . VAL A 1 80 ? 8.252 7.369 -18.965 1.00 93.94 80 VAL A N 1
ATOM 669 C CA . VAL A 1 80 ? 9.569 7.749 -19.489 1.00 93.94 80 VAL A CA 1
ATOM 670 C C . VAL A 1 80 ? 10.472 6.522 -19.627 1.00 93.94 80 VAL A C 1
ATOM 672 O O . VAL A 1 80 ? 11.066 6.335 -20.683 1.00 93.94 80 VAL A O 1
ATOM 675 N N . LEU A 1 81 ? 10.528 5.644 -18.618 1.00 92.81 81 LEU A N 1
ATOM 676 C CA . LEU A 1 81 ? 11.316 4.408 -18.689 1.00 92.81 81 LEU A CA 1
ATOM 677 C C . LEU A 1 81 ? 10.868 3.498 -19.835 1.00 92.81 81 LEU A C 1
ATOM 679 O O . LEU A 1 81 ? 11.711 3.015 -20.579 1.00 92.81 81 LEU A O 1
ATOM 683 N N . PHE A 1 82 ? 9.562 3.279 -20.003 1.00 89.31 82 PHE A N 1
ATOM 684 C CA . PHE A 1 82 ? 9.034 2.455 -21.091 1.00 89.31 82 PHE A CA 1
ATOM 685 C C . PHE A 1 82 ? 9.320 3.063 -22.461 1.00 89.31 82 PHE A C 1
ATOM 687 O O . PHE A 1 82 ? 9.686 2.336 -23.381 1.00 89.31 82 PHE A O 1
ATOM 694 N N . TYR A 1 83 ? 9.152 4.377 -22.608 1.00 91.06 83 TYR A N 1
ATOM 695 C CA . TYR A 1 83 ? 9.470 5.067 -23.852 1.00 91.06 83 TYR A CA 1
ATOM 696 C C . TYR A 1 83 ? 10.954 4.902 -24.199 1.00 91.06 83 TYR A C 1
ATOM 698 O O . TYR A 1 83 ? 11.273 4.368 -25.256 1.00 91.06 83 TYR A O 1
ATOM 706 N N . MET A 1 84 ? 11.850 5.248 -23.269 1.00 92.31 84 MET A N 1
ATOM 707 C CA . MET A 1 84 ? 13.297 5.153 -23.481 1.00 92.31 84 MET A CA 1
ATOM 708 C C . MET A 1 84 ? 13.759 3.714 -23.719 1.00 92.31 84 MET A C 1
ATOM 710 O O . MET A 1 84 ? 14.565 3.471 -24.610 1.00 92.31 84 MET A O 1
ATOM 714 N N . ALA A 1 85 ? 13.225 2.745 -22.970 1.00 88.44 85 ALA A N 1
ATOM 715 C CA . ALA A 1 85 ? 13.558 1.337 -23.157 1.00 88.44 85 ALA A CA 1
ATOM 716 C C . ALA A 1 85 ? 13.143 0.832 -24.545 1.00 88.44 85 ALA A C 1
ATOM 718 O O . ALA A 1 85 ? 13.914 0.118 -25.179 1.00 88.44 85 ALA A O 1
ATOM 719 N N . ASN A 1 86 ? 11.960 1.213 -25.041 1.00 87.69 86 ASN A N 1
ATOM 720 C CA . ASN A 1 86 ? 11.518 0.826 -26.383 1.00 87.69 86 ASN A CA 1
ATOM 721 C C . ASN A 1 86 ? 12.363 1.482 -27.479 1.00 87.69 86 ASN A C 1
ATOM 723 O O . ASN A 1 86 ? 12.717 0.803 -28.443 1.00 87.69 86 ASN A O 1
ATOM 727 N N . THR A 1 87 ? 12.709 2.763 -27.326 1.00 89.88 87 THR A N 1
ATOM 728 C CA . THR A 1 87 ? 13.583 3.477 -28.268 1.00 89.88 87 THR A CA 1
ATOM 729 C C . THR A 1 87 ? 14.950 2.804 -28.347 1.00 89.88 87 THR A C 1
ATOM 731 O O . THR A 1 87 ? 15.326 2.332 -29.416 1.00 89.88 87 THR A O 1
ATOM 734 N N . LEU A 1 88 ? 15.624 2.618 -27.208 1.00 90.19 88 LEU A N 1
ATOM 735 C CA . LEU A 1 88 ? 16.945 1.984 -27.157 1.00 90.19 88 LEU A CA 1
ATOM 736 C C . LEU A 1 88 ? 16.921 0.533 -27.631 1.00 90.19 88 LEU A C 1
ATOM 738 O O . LEU A 1 88 ? 17.830 0.094 -28.324 1.00 90.19 88 LEU A O 1
ATOM 742 N N . THR A 1 89 ? 15.873 -0.224 -27.296 1.00 88.75 89 THR A N 1
ATOM 743 C CA . THR A 1 89 ? 15.729 -1.596 -27.805 1.00 88.75 89 THR A CA 1
ATOM 744 C C . THR A 1 89 ? 15.613 -1.593 -29.326 1.00 88.75 89 THR A C 1
ATOM 746 O O . THR A 1 89 ? 16.237 -2.417 -29.984 1.00 88.75 89 THR A O 1
ATOM 749 N N . SER A 1 90 ? 14.841 -0.666 -29.896 1.00 89.00 90 SER A N 1
ATOM 750 C CA . SER A 1 90 ? 14.665 -0.567 -31.349 1.00 89.00 90 SER A CA 1
ATOM 751 C C . SER A 1 90 ? 15.957 -0.156 -32.051 1.00 89.00 90 SER A C 1
ATOM 753 O O . SER A 1 90 ? 16.273 -0.712 -33.098 1.00 89.00 90 SER A O 1
ATOM 755 N N . GLU A 1 91 ? 16.716 0.768 -31.462 1.00 89.69 91 GLU A N 1
ATOM 756 C CA . GLU A 1 91 ? 18.036 1.163 -31.956 1.00 89.69 91 GLU A CA 1
ATOM 757 C C . GLU A 1 91 ? 19.003 -0.015 -31.928 1.00 89.69 91 GLU A C 1
ATOM 759 O O . GLU A 1 91 ? 19.549 -0.367 -32.965 1.00 89.69 91 GLU A O 1
ATOM 764 N N . VAL A 1 92 ? 19.141 -0.695 -30.786 1.00 89.88 92 VAL A N 1
ATOM 765 C CA . VAL A 1 92 ? 20.042 -1.848 -30.638 1.00 89.88 92 VAL A CA 1
ATOM 766 C C . VAL A 1 92 ? 19.668 -2.989 -31.585 1.00 89.88 92 VAL A C 1
ATOM 768 O O . VAL A 1 92 ? 20.553 -3.605 -32.171 1.00 89.88 92 VAL A O 1
ATOM 771 N N . LEU A 1 93 ? 18.374 -3.268 -31.772 1.00 90.06 93 LEU A N 1
ATOM 772 C CA . LEU A 1 93 ? 17.907 -4.312 -32.693 1.00 90.06 93 LEU A CA 1
ATOM 773 C C . LEU A 1 93 ? 18.117 -3.963 -34.173 1.00 90.06 93 LEU A C 1
ATOM 775 O O . LEU A 1 93 ? 18.091 -4.867 -35.006 1.00 90.06 93 LEU A O 1
ATOM 779 N N . ALA A 1 94 ? 18.295 -2.684 -34.508 1.00 91.06 94 ALA A N 1
ATOM 780 C CA . ALA A 1 94 ? 18.578 -2.238 -35.868 1.00 91.06 94 ALA A CA 1
ATOM 781 C C . ALA A 1 94 ? 20.076 -2.284 -36.221 1.00 91.06 94 ALA A C 1
ATOM 783 O O . ALA A 1 94 ? 20.421 -2.096 -37.387 1.00 91.06 94 ALA A O 1
ATOM 784 N N . LEU A 1 95 ? 20.953 -2.512 -35.237 1.00 92.75 95 LEU A N 1
ATOM 785 C CA . LEU A 1 95 ? 22.402 -2.548 -35.423 1.00 92.75 95 LEU A CA 1
ATOM 786 C C . LEU A 1 95 ? 22.904 -3.944 -35.798 1.00 92.75 95 LEU A C 1
ATOM 788 O O . LEU A 1 95 ? 22.450 -4.961 -35.273 1.00 92.75 95 LEU A O 1
ATOM 792 N N . ASP A 1 96 ? 23.933 -3.973 -36.641 1.00 91.75 96 ASP A N 1
ATOM 793 C CA . ASP A 1 96 ? 24.715 -5.181 -36.896 1.00 91.75 96 ASP A CA 1
ATOM 794 C C . ASP A 1 96 ? 25.663 -5.493 -35.725 1.00 91.75 96 ASP A C 1
ATOM 796 O O . ASP A 1 96 ? 26.054 -4.612 -34.958 1.00 91.75 96 ASP A O 1
ATOM 800 N N . ILE A 1 97 ? 26.138 -6.741 -35.632 1.00 86.25 97 ILE A N 1
ATOM 801 C CA . ILE A 1 97 ? 27.030 -7.216 -34.551 1.00 86.25 97 ILE A CA 1
ATOM 802 C C . ILE A 1 97 ? 28.257 -6.305 -34.351 1.00 86.25 97 ILE A C 1
ATOM 804 O O . ILE A 1 97 ? 28.590 -5.966 -33.219 1.00 86.25 97 ILE A O 1
ATOM 808 N N . ASN A 1 98 ? 28.891 -5.847 -35.437 1.00 87.50 98 ASN A N 1
ATOM 809 C CA . ASN A 1 98 ? 30.069 -4.967 -35.368 1.00 87.50 98 ASN A CA 1
ATOM 810 C C . ASN A 1 98 ? 29.736 -3.552 -34.862 1.00 87.50 98 ASN A C 1
ATOM 812 O O . ASN A 1 98 ? 30.606 -2.854 -34.348 1.00 87.50 98 ASN A O 1
ATOM 816 N N . GLN A 1 99 ? 28.491 -3.109 -35.041 1.00 88.12 99 GLN A N 1
ATOM 817 C CA . GLN A 1 99 ? 28.019 -1.801 -34.593 1.00 88.12 99 GLN A CA 1
ATOM 818 C C . GLN A 1 99 ? 27.565 -1.843 -33.130 1.00 88.12 99 GLN A C 1
ATOM 820 O O . GLN A 1 99 ? 27.714 -0.849 -32.427 1.00 88.12 99 GLN A O 1
ATOM 825 N N . ILE A 1 100 ? 27.081 -2.994 -32.649 1.00 87.12 100 ILE A N 1
ATOM 826 C CA . ILE A 1 100 ? 26.704 -3.194 -31.241 1.00 87.12 100 ILE A CA 1
ATOM 827 C C . ILE A 1 100 ? 27.903 -2.967 -30.313 1.00 87.12 100 ILE A C 1
ATOM 829 O O . ILE A 1 100 ? 27.757 -2.304 -29.291 1.00 87.12 100 ILE A O 1
ATOM 833 N N . GLU A 1 101 ? 29.097 -3.452 -30.673 1.00 84.12 101 GLU A N 1
ATOM 834 C CA . GLU A 1 101 ? 30.313 -3.249 -29.862 1.00 84.12 101 GLU A CA 1
ATOM 835 C C . GLU A 1 101 ? 30.701 -1.770 -29.712 1.00 84.12 101 GLU A C 1
ATOM 837 O O . GLU A 1 101 ? 31.368 -1.394 -28.749 1.00 84.12 101 GLU A O 1
ATOM 842 N N . GLN A 1 102 ? 30.281 -0.928 -30.657 1.00 88.19 102 GLN A N 1
ATOM 843 C CA . GLN A 1 102 ? 30.565 0.507 -30.676 1.00 88.19 102 GLN A CA 1
ATOM 844 C C . GLN A 1 102 ? 29.378 1.351 -30.199 1.00 88.19 102 GLN A C 1
ATOM 846 O O . GLN A 1 102 ? 29.507 2.571 -30.096 1.00 88.19 102 GLN A O 1
ATOM 851 N N . PHE A 1 103 ? 28.232 0.727 -29.908 1.00 88.44 103 PHE A N 1
ATOM 852 C CA . PHE A 1 103 ? 27.027 1.437 -29.512 1.00 88.44 103 PHE A CA 1
ATOM 853 C C . PHE A 1 103 ? 27.218 2.092 -28.145 1.00 88.44 103 PHE A C 1
ATOM 855 O O . PHE A 1 103 ? 27.538 1.441 -27.148 1.00 88.44 103 PHE A O 1
ATOM 862 N N . GLN A 1 104 ? 26.995 3.401 -28.103 1.00 88.25 104 GLN A N 1
ATOM 863 C CA . GLN A 1 104 ? 26.985 4.178 -26.876 1.00 88.25 104 GLN A CA 1
ATOM 864 C C . GLN A 1 104 ? 25.650 4.895 -26.778 1.00 88.25 104 GLN A C 1
ATOM 866 O O . GLN A 1 104 ? 25.228 5.568 -27.712 1.00 88.25 104 GLN A O 1
ATOM 871 N N . VAL A 1 105 ? 25.004 4.744 -25.626 1.00 88.94 105 VAL A N 1
ATOM 872 C CA . VAL A 1 105 ? 23.797 5.497 -25.294 1.00 88.94 105 VAL A CA 1
ATOM 873 C C . VAL A 1 105 ? 24.191 6.949 -25.064 1.00 88.94 105 VAL A C 1
ATOM 875 O O . VAL A 1 105 ? 25.154 7.222 -24.339 1.00 88.94 105 VAL A O 1
ATOM 878 N N . GLU A 1 106 ? 23.437 7.880 -25.640 1.00 91.06 106 GLU A N 1
ATOM 879 C CA . GLU A 1 106 ? 23.718 9.300 -25.472 1.00 91.06 106 GLU A CA 1
ATOM 880 C C . GLU A 1 106 ? 23.682 9.679 -23.975 1.00 91.06 106 GLU A C 1
ATOM 882 O O . GLU A 1 106 ? 22.832 9.190 -23.212 1.00 91.06 106 GLU A O 1
ATOM 887 N N . PRO A 1 107 ? 24.576 10.564 -23.491 1.00 92.50 107 PRO A N 1
ATOM 888 C CA . PRO A 1 107 ? 24.658 10.869 -22.064 1.00 92.50 107 PRO A CA 1
ATOM 889 C C . PRO A 1 107 ? 23.333 11.361 -21.467 1.00 92.50 107 PRO A C 1
ATOM 891 O O . PRO A 1 107 ? 22.972 10.982 -20.353 1.00 92.50 107 PRO A O 1
ATOM 894 N N . TRP A 1 108 ? 22.576 12.178 -22.207 1.00 92.31 108 TRP A N 1
ATOM 895 C CA . TRP A 1 108 ? 21.288 12.703 -21.745 1.00 92.31 108 TRP A CA 1
ATOM 896 C C . TRP A 1 108 ? 20.228 11.602 -21.585 1.00 92.31 108 TRP A C 1
ATOM 898 O O . TRP A 1 108 ? 19.436 11.656 -20.642 1.00 92.31 108 TRP A O 1
ATOM 908 N N . GLU A 1 109 ? 20.248 10.578 -22.441 1.00 91.69 109 GLU A N 1
ATOM 909 C CA . GLU A 1 109 ? 19.356 9.416 -22.366 1.00 91.69 109 GLU A CA 1
ATOM 910 C C . GLU A 1 109 ? 19.681 8.569 -21.143 1.00 91.69 109 GLU A C 1
ATOM 912 O O . GLU A 1 109 ? 18.784 8.169 -20.398 1.00 91.69 109 GLU A O 1
ATOM 917 N N . SER A 1 110 ? 20.976 8.380 -20.881 1.00 90.88 110 SER A N 1
ATOM 918 C CA . SER A 1 110 ? 21.468 7.700 -19.684 1.00 90.88 110 SER A CA 1
ATOM 919 C C . SER A 1 110 ? 21.031 8.424 -18.405 1.00 90.88 110 SER A C 1
ATOM 921 O O . SER A 1 110 ? 20.516 7.793 -17.478 1.00 90.88 110 SER A O 1
ATOM 923 N N . TYR A 1 111 ? 21.164 9.756 -18.352 1.00 93.38 111 TYR A N 1
ATOM 924 C CA . TYR A 1 111 ? 20.682 10.551 -17.217 1.00 93.38 111 TYR A CA 1
ATOM 925 C C . TYR A 1 111 ? 19.168 10.449 -17.042 1.00 93.38 111 TYR A C 1
ATOM 927 O O . TYR A 1 111 ? 18.691 10.310 -15.913 1.00 93.38 111 TYR A O 1
ATOM 935 N N . LEU A 1 112 ? 18.408 10.494 -18.138 1.00 93.62 112 LEU A N 1
ATOM 936 C CA . LEU A 1 112 ? 16.955 10.396 -18.094 1.00 93.62 112 LEU A CA 1
ATOM 937 C C . LEU A 1 112 ? 16.497 9.013 -17.615 1.00 93.62 112 LEU A C 1
ATOM 939 O O . LEU A 1 112 ? 15.586 8.934 -16.789 1.00 93.62 112 LEU A O 1
ATOM 943 N N . LEU A 1 113 ? 17.147 7.936 -18.063 1.00 92.62 113 LEU A N 1
ATOM 944 C CA . LEU A 1 113 ? 16.891 6.569 -17.608 1.00 92.62 113 LEU A CA 1
ATOM 945 C C . LEU A 1 113 ? 17.180 6.399 -16.117 1.00 92.62 113 LEU A C 1
ATOM 947 O O . LEU A 1 113 ? 16.299 5.982 -15.364 1.00 92.62 113 LEU A O 1
ATOM 951 N N . ILE A 1 114 ? 18.391 6.748 -15.675 1.00 94.06 114 ILE A N 1
ATOM 952 C CA . ILE A 1 114 ? 18.803 6.598 -14.273 1.00 94.06 114 ILE A CA 1
ATOM 953 C C . ILE A 1 114 ? 17.934 7.482 -13.373 1.00 94.06 114 ILE A C 1
ATOM 955 O O . ILE A 1 114 ? 17.425 7.024 -12.349 1.00 94.06 114 ILE A O 1
ATOM 959 N N . GLY A 1 115 ? 17.706 8.735 -13.773 1.00 96.25 115 GLY A N 1
ATOM 960 C CA . GLY A 1 115 ? 16.852 9.670 -13.048 1.00 96.25 115 GLY A CA 1
ATOM 961 C C . GLY A 1 115 ? 15.411 9.175 -12.936 1.00 96.25 115 GLY A C 1
ATOM 962 O O . GLY A 1 115 ? 14.833 9.202 -11.848 1.00 96.25 115 GLY A O 1
ATOM 963 N N . SER A 1 116 ? 14.845 8.651 -14.026 1.00 96.50 116 SER A N 1
ATOM 964 C CA . SER A 1 116 ? 13.491 8.084 -14.023 1.00 96.50 116 SER A CA 1
ATOM 965 C C . SER A 1 116 ? 13.411 6.805 -13.196 1.00 96.50 116 SER A C 1
ATOM 967 O O . SER A 1 116 ? 12.427 6.609 -12.490 1.00 96.50 116 SER A O 1
ATOM 969 N N . PHE A 1 117 ? 14.449 5.966 -13.195 1.00 95.00 117 PHE A N 1
ATOM 970 C CA . PHE A 1 117 ? 14.524 4.787 -12.332 1.00 95.00 117 PHE A CA 1
ATOM 971 C C . PHE A 1 117 ? 14.534 5.163 -10.846 1.00 95.00 117 PHE A C 1
ATOM 973 O O . PHE A 1 117 ? 13.754 4.615 -10.064 1.00 95.00 117 PHE A O 1
ATOM 980 N N . ILE A 1 118 ? 15.356 6.140 -10.452 1.00 96.69 118 ILE A N 1
ATOM 981 C CA . ILE A 1 118 ? 15.396 6.641 -9.071 1.00 96.69 118 ILE A CA 1
ATOM 982 C C . ILE A 1 118 ? 14.046 7.258 -8.690 1.00 96.69 118 ILE A C 1
ATOM 984 O O . ILE A 1 118 ? 13.513 6.965 -7.619 1.00 96.69 118 ILE A O 1
ATOM 988 N N . LEU A 1 119 ? 13.455 8.074 -9.568 1.00 97.00 119 LEU A N 1
ATOM 989 C CA . LEU A 1 119 ? 12.145 8.676 -9.327 1.00 97.00 119 LEU A CA 1
ATOM 990 C C . LEU A 1 119 ? 11.053 7.611 -9.187 1.00 97.00 119 LEU A C 1
ATOM 992 O O . LEU A 1 119 ? 10.226 7.712 -8.280 1.00 97.00 119 LEU A O 1
ATOM 996 N N . MET A 1 120 ? 11.066 6.575 -10.028 1.00 95.62 120 MET A N 1
ATOM 997 C CA . MET A 1 120 ? 10.164 5.426 -9.936 1.00 95.62 120 MET A CA 1
ATOM 998 C C . MET A 1 120 ? 10.315 4.726 -8.585 1.00 95.62 120 MET A C 1
ATOM 1000 O O . MET A 1 120 ? 9.315 4.478 -7.915 1.00 95.62 120 MET A O 1
ATOM 1004 N N . TRP A 1 121 ? 11.549 4.457 -8.151 1.00 96.50 121 TRP A N 1
ATOM 1005 C CA . TRP A 1 121 ? 11.823 3.821 -6.863 1.00 96.50 121 TRP A CA 1
ATOM 1006 C C . TRP A 1 121 ? 11.280 4.649 -5.700 1.00 96.50 121 TRP A C 1
ATOM 1008 O O . TRP A 1 121 ? 10.529 4.146 -4.864 1.00 96.50 121 TRP A O 1
ATOM 1018 N N . VAL A 1 122 ? 11.647 5.931 -5.639 1.00 95.81 122 VAL A N 1
ATOM 1019 C CA . VAL A 1 122 ? 11.238 6.835 -4.558 1.00 95.81 122 VAL A CA 1
ATOM 1020 C C . VAL A 1 122 ? 9.719 6.963 -4.535 1.00 95.81 122 VAL A C 1
ATOM 1022 O O . VAL A 1 122 ? 9.095 6.727 -3.502 1.00 95.81 122 VAL A O 1
ATOM 1025 N N . SER A 1 123 ? 9.106 7.285 -5.673 1.00 95.75 123 SER A N 1
ATOM 1026 C CA . SER A 1 123 ? 7.658 7.475 -5.759 1.00 95.75 123 SER A CA 1
ATOM 1027 C C . SER A 1 123 ? 6.878 6.215 -5.381 1.00 95.75 123 SER A C 1
ATOM 1029 O O . SER A 1 123 ? 5.936 6.306 -4.592 1.00 95.75 123 SER A O 1
ATOM 1031 N N . TYR A 1 124 ? 7.319 5.038 -5.830 1.00 94.88 124 TYR A N 1
ATOM 1032 C CA . TYR A 1 124 ? 6.746 3.759 -5.425 1.00 94.88 124 TYR A CA 1
ATOM 1033 C C . TYR A 1 124 ? 6.873 3.525 -3.913 1.00 94.88 124 TYR A C 1
ATOM 1035 O O . TYR A 1 124 ? 5.871 3.276 -3.240 1.00 94.88 124 TYR A O 1
ATOM 1043 N N . THR A 1 125 ? 8.076 3.671 -3.346 1.00 94.94 125 THR A N 1
ATOM 1044 C CA . THR A 1 125 ? 8.314 3.480 -1.907 1.00 94.94 125 THR A CA 1
ATOM 1045 C C . THR A 1 125 ? 7.426 4.394 -1.066 1.00 94.94 125 THR A C 1
ATOM 1047 O O . THR A 1 125 ? 6.804 3.939 -0.103 1.00 94.94 125 THR A O 1
ATOM 1050 N N . PHE A 1 126 ? 7.344 5.680 -1.415 1.00 93.50 126 PHE A N 1
ATOM 1051 C CA . PHE A 1 126 ? 6.512 6.637 -0.690 1.00 93.50 126 PHE A CA 1
ATOM 1052 C C . PHE A 1 126 ? 5.021 6.329 -0.838 1.00 93.50 126 PHE A C 1
ATOM 1054 O O . PHE A 1 126 ? 4.294 6.396 0.155 1.00 93.50 126 PHE A O 1
ATOM 1061 N N . MET A 1 127 ? 4.567 5.946 -2.033 1.00 93.00 127 MET A N 1
ATOM 1062 C CA . MET A 1 127 ? 3.184 5.537 -2.273 1.00 93.00 127 MET A CA 1
ATOM 1063 C C . MET A 1 127 ? 2.802 4.324 -1.415 1.00 93.00 127 MET A C 1
ATOM 1065 O O . MET A 1 127 ? 1.821 4.387 -0.674 1.00 93.00 127 MET A O 1
ATOM 1069 N N . ILE A 1 128 ? 3.595 3.248 -1.452 1.00 93.50 128 ILE A N 1
ATOM 1070 C CA . ILE A 1 128 ? 3.349 2.035 -0.659 1.00 93.50 128 ILE A CA 1
ATOM 1071 C C . ILE A 1 128 ? 3.369 2.341 0.834 1.00 93.50 128 ILE A C 1
ATOM 1073 O O . ILE A 1 128 ? 2.448 1.957 1.551 1.00 93.50 128 ILE A O 1
ATOM 1077 N N . ASN A 1 129 ? 4.365 3.092 1.307 1.00 92.62 129 ASN A N 1
ATOM 1078 C CA . ASN A 1 129 ? 4.440 3.471 2.714 1.00 92.62 129 ASN A CA 1
ATOM 1079 C C . ASN A 1 129 ? 3.213 4.279 3.152 1.00 92.62 129 ASN A C 1
ATOM 1081 O O . ASN A 1 129 ? 2.697 4.044 4.239 1.00 92.62 129 ASN A O 1
ATOM 1085 N N . LYS A 1 130 ? 2.705 5.189 2.314 1.00 90.69 130 LYS A N 1
ATOM 1086 C CA . LYS A 1 130 ? 1.483 5.951 2.614 1.00 90.69 130 LYS A CA 1
ATOM 1087 C C . LYS A 1 130 ? 0.219 5.093 2.609 1.00 90.69 130 LYS A C 1
ATOM 1089 O O . LYS A 1 130 ? -0.705 5.376 3.363 1.00 90.69 130 LYS A O 1
ATOM 1094 N N . ILE A 1 131 ? 0.151 4.059 1.775 1.00 91.50 131 ILE A N 1
ATOM 1095 C CA . ILE A 1 131 ? -0.982 3.125 1.782 1.00 91.50 131 ILE A CA 1
ATOM 1096 C C . ILE A 1 131 ? -0.926 2.240 3.035 1.00 91.50 131 ILE A C 1
ATOM 1098 O O . ILE A 1 131 ? -1.940 2.082 3.705 1.00 91.50 131 ILE A O 1
ATOM 1102 N N . ILE A 1 132 ? 0.246 1.700 3.376 1.00 92.50 132 ILE A N 1
ATOM 1103 C CA . ILE A 1 132 ? 0.399 0.690 4.432 1.00 92.50 132 ILE A CA 1
ATOM 1104 C C . ILE A 1 132 ? 0.564 1.319 5.810 1.00 92.50 132 ILE A C 1
ATOM 1106 O O . ILE A 1 132 ? -0.222 1.034 6.708 1.00 92.50 132 ILE A O 1
ATOM 1110 N N . LYS A 1 133 ? 1.583 2.165 6.001 1.00 91.44 133 LYS A N 1
ATOM 1111 C CA . LYS A 1 133 ? 1.952 2.670 7.332 1.00 91.44 133 LYS A CA 1
ATOM 1112 C C . LYS A 1 133 ? 0.849 3.526 7.927 1.00 91.44 133 LYS A C 1
ATOM 1114 O O . LYS A 1 133 ? 0.550 3.383 9.103 1.00 91.44 133 LYS A O 1
ATOM 1119 N N . ASP A 1 134 ? 0.212 4.366 7.118 1.00 90.94 134 ASP A N 1
ATOM 1120 C CA . ASP A 1 134 ? -0.871 5.221 7.602 1.00 90.94 134 ASP A CA 1
ATOM 1121 C C . ASP A 1 134 ? -2.073 4.389 8.075 1.00 90.94 134 ASP A C 1
ATOM 1123 O O . ASP A 1 134 ? -2.661 4.689 9.109 1.00 90.94 134 ASP A O 1
ATOM 1127 N N . GLN A 1 135 ? -2.424 3.325 7.347 1.00 91.69 135 GLN A N 1
ATOM 1128 C CA . GLN A 1 135 ? -3.512 2.420 7.728 1.00 91.69 135 GLN A CA 1
ATOM 1129 C C . GLN A 1 135 ? -3.137 1.555 8.932 1.00 91.69 135 GLN A C 1
ATOM 1131 O O . GLN A 1 135 ? -3.962 1.353 9.811 1.00 91.69 135 GLN A O 1
ATOM 1136 N N . TRP A 1 136 ? -1.882 1.112 9.016 1.00 94.44 136 TRP A N 1
ATOM 1137 C CA . TRP A 1 136 ? -1.366 0.366 10.160 1.00 94.44 136 TRP A CA 1
ATOM 1138 C C . TRP A 1 136 ? -1.376 1.204 11.446 1.00 94.44 136 TRP A C 1
ATOM 1140 O O . TRP A 1 136 ? -1.858 0.736 12.472 1.00 94.44 136 TRP A O 1
ATOM 1150 N N . ILE A 1 137 ? -0.900 2.455 11.386 1.00 92.94 137 ILE A N 1
ATOM 1151 C CA . ILE A 1 137 ? -0.900 3.395 12.522 1.00 92.94 137 ILE A CA 1
ATOM 1152 C C . ILE A 1 137 ? -2.333 3.693 12.971 1.00 92.94 137 ILE A C 1
ATOM 1154 O O . ILE A 1 137 ? -2.613 3.771 14.167 1.00 92.94 137 ILE A O 1
ATOM 1158 N N . LEU A 1 138 ? -3.244 3.878 12.015 1.00 93.12 138 LEU A N 1
ATOM 1159 C CA . LEU A 1 138 ? -4.645 4.116 12.328 1.00 93.12 138 LEU A CA 1
ATOM 1160 C C . LEU A 1 138 ? -5.288 2.891 12.974 1.00 93.12 138 LEU A C 1
ATOM 1162 O O . LEU A 1 138 ? -5.883 3.035 14.034 1.00 93.12 138 LEU A O 1
ATOM 1166 N N . GLN A 1 139 ? -5.090 1.699 12.407 1.00 93.50 139 GLN A N 1
ATOM 1167 C CA . GLN A 1 139 ? -5.617 0.464 12.980 1.00 93.50 139 GLN A CA 1
ATOM 1168 C C . GLN A 1 139 ? -5.072 0.219 14.392 1.00 93.50 139 GLN A C 1
ATOM 1170 O O . GLN A 1 139 ? -5.818 -0.199 15.269 1.00 93.50 139 GLN A O 1
ATOM 1175 N N . GLU A 1 140 ? -3.799 0.531 14.647 1.00 93.06 140 GLU A N 1
ATOM 1176 C CA . GLU A 1 140 ? -3.222 0.459 15.995 1.00 93.06 140 GLU A CA 1
ATOM 1177 C C . GLU A 1 140 ? -3.990 1.327 16.990 1.00 93.06 140 GLU A C 1
ATOM 1179 O O . GLU A 1 140 ? -4.367 0.894 18.077 1.00 93.06 140 GLU A O 1
ATOM 1184 N N . SER A 1 141 ? -4.244 2.571 16.600 1.00 92.06 141 SER A N 1
ATOM 1185 C CA . SER A 1 141 ? -4.996 3.498 17.426 1.00 92.06 141 SER A CA 1
ATOM 1186 C C . SER A 1 141 ? -6.451 3.051 17.599 1.00 92.06 141 SER A C 1
ATOM 1188 O O . SER A 1 141 ? -7.000 3.197 18.688 1.00 92.06 141 SER A O 1
ATOM 1190 N N . GLU A 1 142 ? -7.073 2.478 16.572 1.00 90.75 142 GLU A N 1
ATOM 1191 C CA . GLU A 1 142 ? -8.444 1.966 16.635 1.00 90.75 142 GLU A CA 1
ATOM 1192 C C . GLU A 1 142 ? -8.566 0.769 17.585 1.00 90.75 142 GLU A C 1
ATOM 1194 O O . GLU A 1 142 ? -9.539 0.699 18.334 1.00 90.75 142 GLU A O 1
ATOM 1199 N N . ILE A 1 143 ? -7.574 -0.129 17.604 1.00 89.81 143 ILE A N 1
ATOM 1200 C CA . ILE A 1 143 ? -7.494 -1.244 18.562 1.00 89.81 143 ILE A CA 1
ATOM 1201 C C . ILE A 1 143 ? -7.381 -0.695 19.985 1.00 89.81 143 ILE A C 1
ATOM 1203 O O . ILE A 1 143 ? -8.161 -1.070 20.858 1.00 89.81 143 ILE A O 1
ATOM 1207 N N . ASN A 1 144 ? -6.471 0.257 20.208 1.00 89.62 144 ASN A N 1
ATOM 1208 C CA . ASN A 1 144 ? -6.264 0.868 21.524 1.00 89.62 144 ASN A CA 1
ATOM 1209 C C . ASN A 1 144 ? -7.510 1.600 22.052 1.00 89.62 144 ASN A C 1
ATOM 1211 O O . ASN A 1 144 ? -7.682 1.732 23.261 1.00 89.62 144 ASN A O 1
ATOM 1215 N N . ASN A 1 145 ? -8.391 2.055 21.157 1.00 86.94 145 ASN A N 1
ATOM 1216 C CA . ASN A 1 145 ? -9.649 2.720 21.497 1.00 86.94 145 ASN A CA 1
ATOM 1217 C C . ASN A 1 145 ? -10.881 1.805 21.362 1.00 86.94 145 ASN A C 1
ATOM 1219 O O . ASN A 1 145 ? -12.009 2.296 21.389 1.00 86.94 145 ASN A O 1
ATOM 1223 N N . ASN A 1 146 ? -10.694 0.485 21.232 1.00 85.44 146 ASN A N 1
ATOM 1224 C CA . ASN A 1 146 ? -11.764 -0.516 21.115 1.00 85.44 146 ASN A CA 1
ATOM 1225 C C . ASN A 1 146 ? -12.762 -0.261 19.964 1.00 85.44 146 ASN A C 1
ATOM 1227 O O . ASN A 1 146 ? -13.931 -0.648 20.047 1.00 85.44 146 ASN A O 1
ATOM 1231 N N . ILE A 1 147 ? -12.321 0.394 18.888 1.00 85.06 147 ILE A N 1
ATOM 1232 C CA . ILE A 1 147 ? -13.118 0.590 17.668 1.00 85.06 147 ILE A CA 1
ATOM 1233 C C . ILE A 1 147 ? -13.119 -0.705 16.851 1.00 85.06 147 ILE A C 1
ATOM 1235 O O . ILE A 1 147 ? -14.169 -1.147 16.386 1.00 85.06 147 ILE A O 1
ATOM 1239 N N . VAL A 1 148 ? -11.951 -1.337 16.735 1.00 86.00 148 VAL A N 1
ATOM 1240 C CA . VAL A 1 148 ? -11.748 -2.633 16.078 1.00 86.00 148 VAL A CA 1
ATOM 1241 C C . VAL A 1 148 ? -11.121 -3.617 17.061 1.00 86.00 148 VAL A C 1
ATOM 1243 O O . VAL A 1 148 ? -10.457 -3.210 18.013 1.00 86.00 148 VAL A O 1
ATOM 1246 N N . LYS A 1 149 ? -11.351 -4.916 16.862 1.00 82.75 149 LYS A N 1
ATOM 1247 C CA . LYS A 1 149 ? -10.864 -5.960 17.775 1.00 82.75 149 LYS A CA 1
ATOM 1248 C C . LYS A 1 149 ? -9.572 -6.589 17.284 1.00 82.75 149 LYS A C 1
ATOM 1250 O O . LYS A 1 149 ? -8.751 -7.006 18.098 1.00 82.75 149 LYS A O 1
ATOM 1255 N N . TYR A 1 150 ? -9.404 -6.689 15.970 1.00 84.81 150 TYR A N 1
ATOM 1256 C CA . TYR A 1 150 ? -8.304 -7.428 15.371 1.00 84.81 150 TYR A CA 1
ATOM 1257 C C . TYR A 1 150 ? -7.408 -6.534 14.520 1.00 84.81 150 TYR A C 1
ATOM 1259 O O . TYR A 1 150 ? -7.828 -5.538 13.933 1.00 84.81 150 TYR A O 1
ATOM 1267 N N . ARG A 1 151 ? -6.135 -6.929 14.424 1.00 89.38 151 ARG A N 1
ATOM 1268 C CA . ARG A 1 151 ? -5.207 -6.364 13.446 1.00 89.38 151 ARG A CA 1
ATOM 1269 C C . ARG A 1 151 ? -5.302 -7.157 12.148 1.00 89.38 151 ARG A C 1
ATOM 1271 O O . ARG A 1 151 ? -5.146 -8.375 12.155 1.00 89.38 151 ARG A O 1
ATOM 1278 N N . PHE A 1 152 ? -5.480 -6.454 11.037 1.00 89.88 152 PHE A N 1
ATOM 1279 C CA . PHE A 1 152 ? -5.523 -7.046 9.698 1.00 89.88 152 PHE A CA 1
ATOM 1280 C C . PHE A 1 152 ? -4.386 -6.556 8.812 1.00 89.88 152 PHE A C 1
ATOM 1282 O O . PHE A 1 152 ? -3.839 -7.340 8.040 1.00 89.88 152 PHE A O 1
ATOM 1289 N N . ILE A 1 153 ? -4.034 -5.273 8.915 1.00 90.38 153 ILE A N 1
ATOM 1290 C CA . ILE A 1 153 ? -2.988 -4.663 8.103 1.00 90.38 153 ILE A CA 1
ATOM 1291 C C . ILE A 1 153 ? -1.629 -5.126 8.624 1.00 90.38 153 ILE A C 1
ATOM 1293 O O . ILE A 1 153 ? -1.271 -4.894 9.783 1.00 90.38 153 ILE A O 1
ATOM 1297 N N . SER A 1 154 ? -0.849 -5.757 7.751 1.00 90.38 154 SER A N 1
ATOM 1298 C CA . SER A 1 154 ? 0.533 -6.125 8.061 1.00 90.38 154 SER A CA 1
ATOM 1299 C C . SER A 1 154 ? 1.476 -4.984 7.692 1.00 90.38 154 SER A C 1
ATOM 1301 O O . SER A 1 154 ? 1.417 -4.459 6.578 1.00 90.38 154 SER A O 1
ATOM 1303 N N . LEU A 1 155 ? 2.382 -4.614 8.602 1.00 90.38 155 LEU A N 1
ATOM 1304 C CA . LEU A 1 155 ? 3.387 -3.593 8.317 1.00 90.38 155 LEU A CA 1
ATOM 1305 C C . LEU A 1 155 ? 4.403 -4.128 7.302 1.00 90.38 155 LEU A C 1
ATOM 1307 O O . LEU A 1 155 ? 4.979 -5.199 7.485 1.00 90.38 155 LEU A O 1
ATOM 1311 N N . ARG A 1 156 ? 4.625 -3.370 6.228 1.00 91.94 156 ARG A N 1
ATOM 1312 C CA . ARG A 1 156 ? 5.596 -3.694 5.178 1.00 91.94 156 ARG A CA 1
ATOM 1313 C C . ARG A 1 156 ? 6.324 -2.422 4.773 1.00 91.94 156 ARG A C 1
ATOM 1315 O O . ARG A 1 156 ? 5.704 -1.373 4.605 1.00 91.94 156 ARG A O 1
ATOM 1322 N N . GLU A 1 157 ? 7.636 -2.526 4.602 1.00 92.12 157 GLU A N 1
ATOM 1323 C CA . GLU A 1 157 ? 8.473 -1.408 4.175 1.00 92.12 157 GLU A CA 1
ATOM 1324 C C . GLU A 1 157 ? 8.468 -1.263 2.649 1.00 92.12 157 GLU A C 1
ATOM 1326 O O . GLU A 1 157 ? 8.665 -2.234 1.911 1.00 92.12 157 GLU A O 1
ATOM 1331 N N . GLY A 1 158 ? 8.276 -0.034 2.164 1.00 91.81 158 GLY A N 1
ATOM 1332 C CA . GLY A 1 158 ? 8.217 0.272 0.733 1.00 91.81 158 GLY A CA 1
ATOM 1333 C C . GLY A 1 158 ? 9.517 -0.052 -0.008 1.00 91.81 158 GLY A C 1
ATOM 1334 O O . GLY A 1 158 ? 9.469 -0.665 -1.070 1.00 91.81 158 GLY A O 1
ATOM 1335 N N . ASN A 1 159 ? 10.679 0.245 0.587 1.00 94.25 159 ASN A N 1
ATOM 1336 C CA . ASN A 1 159 ? 11.979 -0.079 -0.019 1.00 94.25 159 ASN A CA 1
ATOM 1337 C C . ASN A 1 159 ? 12.190 -1.588 -0.158 1.00 94.25 159 ASN A C 1
ATOM 1339 O O . ASN A 1 159 ? 12.638 -2.058 -1.201 1.00 94.25 159 ASN A O 1
ATOM 1343 N N . PHE A 1 160 ? 11.830 -2.353 0.873 1.00 94.94 160 PHE A N 1
ATOM 1344 C CA . PHE A 1 160 ? 11.908 -3.810 0.817 1.00 94.94 160 PHE A CA 1
ATOM 1345 C C . PHE A 1 160 ? 10.938 -4.378 -0.225 1.00 94.94 160 PHE A C 1
ATOM 1347 O O . PHE A 1 160 ? 11.286 -5.278 -0.984 1.00 94.94 160 PHE A O 1
ATOM 1354 N N . SER A 1 161 ? 9.745 -3.787 -0.329 1.00 94.56 161 SER A N 1
ATOM 1355 C CA . SER A 1 161 ? 8.761 -4.155 -1.347 1.00 94.56 161 SER A CA 1
ATOM 1356 C C . SER A 1 161 ? 9.260 -3.874 -2.768 1.00 94.56 161 SER A C 1
ATOM 1358 O O . SER A 1 161 ? 9.051 -4.698 -3.655 1.00 94.56 161 SER A O 1
ATOM 1360 N N . MET A 1 162 ? 9.954 -2.751 -2.984 1.00 94.25 162 MET A N 1
ATOM 1361 C CA . MET A 1 162 ? 10.574 -2.412 -4.270 1.00 94.25 162 MET A CA 1
ATOM 1362 C C . MET A 1 162 ? 11.697 -3.390 -4.629 1.00 94.25 162 MET A C 1
ATOM 1364 O O . MET A 1 162 ? 11.763 -3.877 -5.755 1.00 94.25 162 MET A O 1
ATOM 1368 N N . LEU A 1 163 ? 12.544 -3.736 -3.657 1.00 95.25 163 LEU A N 1
ATOM 1369 C CA . LEU A 1 163 ? 13.609 -4.718 -3.846 1.00 95.25 163 LEU A CA 1
ATOM 1370 C C . LEU A 1 163 ? 13.044 -6.087 -4.251 1.00 95.25 163 LEU A C 1
ATOM 1372 O O . LEU A 1 163 ? 13.470 -6.656 -5.254 1.00 95.25 163 LEU A O 1
ATOM 1376 N N . LEU A 1 164 ? 12.050 -6.598 -3.515 1.00 95.56 164 LEU A N 1
ATOM 1377 C CA . LEU A 1 164 ? 11.410 -7.875 -3.838 1.00 95.56 164 LEU A CA 1
ATOM 1378 C C . LEU A 1 164 ? 10.723 -7.845 -5.199 1.00 95.56 164 LEU A C 1
ATOM 1380 O O . LEU A 1 164 ? 10.774 -8.826 -5.936 1.00 95.56 164 LEU A O 1
ATOM 1384 N N . ARG A 1 165 ? 10.114 -6.719 -5.566 1.00 93.56 165 ARG A N 1
ATOM 1385 C CA . ARG A 1 165 ? 9.529 -6.532 -6.889 1.00 93.56 165 ARG A CA 1
ATOM 1386 C C . ARG A 1 165 ? 10.568 -6.689 -8.002 1.00 93.56 165 ARG A C 1
ATOM 1388 O O . ARG A 1 165 ? 10.276 -7.374 -8.976 1.00 93.56 165 ARG A O 1
ATOM 1395 N N . ILE A 1 166 ? 11.761 -6.112 -7.855 1.00 91.12 166 ILE A N 1
ATOM 1396 C CA . ILE A 1 166 ? 12.849 -6.271 -8.833 1.00 91.12 166 ILE A CA 1
ATOM 1397 C C . ILE A 1 166 ? 13.317 -7.731 -8.878 1.00 91.12 166 ILE A C 1
ATOM 1399 O O . ILE A 1 166 ? 13.324 -8.335 -9.947 1.00 91.12 166 ILE A O 1
ATOM 1403 N N . LEU A 1 167 ? 13.635 -8.322 -7.720 1.00 94.75 167 LEU A N 1
ATOM 1404 C CA . LEU A 1 167 ? 14.160 -9.693 -7.624 1.00 94.75 167 LEU A CA 1
ATOM 1405 C C . LEU A 1 167 ? 13.190 -10.757 -8.155 1.00 94.75 167 LEU A C 1
ATOM 1407 O O . LEU A 1 167 ? 13.613 -11.808 -8.622 1.00 94.75 167 LEU A O 1
ATOM 1411 N N . THR A 1 168 ? 11.887 -10.491 -8.076 1.00 94.50 168 THR A N 1
ATOM 1412 C CA . THR A 1 168 ? 10.833 -11.417 -8.513 1.00 94.50 168 THR A CA 1
ATOM 1413 C C . THR A 1 168 ? 10.221 -11.039 -9.862 1.00 94.50 168 THR A C 1
ATOM 1415 O O . THR A 1 168 ? 9.155 -11.547 -10.206 1.00 94.50 168 THR A O 1
ATOM 1418 N N . PHE A 1 169 ? 10.847 -10.129 -10.618 1.00 89.38 169 PHE A N 1
ATOM 1419 C CA . PHE A 1 169 ? 10.349 -9.659 -11.917 1.00 89.38 169 PHE A CA 1
ATOM 1420 C C . PHE A 1 169 ? 8.880 -9.198 -11.886 1.00 89.38 169 PHE A C 1
ATOM 1422 O O . PHE A 1 169 ? 8.118 -9.463 -12.812 1.00 89.38 169 PHE A O 1
ATOM 1429 N N . ASN A 1 170 ? 8.487 -8.481 -10.832 1.00 90.06 170 ASN A N 1
ATOM 1430 C CA . ASN A 1 170 ? 7.131 -8.024 -10.506 1.00 90.06 170 ASN A CA 1
ATOM 1431 C C . ASN A 1 170 ? 6.150 -9.075 -9.956 1.00 90.06 170 ASN A C 1
ATOM 1433 O O . ASN A 1 170 ? 5.033 -8.697 -9.622 1.00 90.06 170 ASN A O 1
ATOM 1437 N N . LEU A 1 171 ? 6.508 -10.346 -9.749 1.00 91.38 171 LEU A N 1
ATOM 1438 C CA . LEU A 1 171 ? 5.569 -11.302 -9.129 1.00 91.38 171 LEU A CA 1
ATOM 1439 C C . LEU A 1 171 ? 5.175 -10.892 -7.700 1.00 91.38 171 LEU A C 1
ATOM 1441 O O . LEU A 1 171 ? 4.008 -11.000 -7.316 1.00 91.38 171 LEU A O 1
ATOM 1445 N N . TYR A 1 172 ? 6.123 -10.356 -6.925 1.00 94.88 172 TYR A N 1
ATOM 1446 C CA . TYR A 1 172 ? 5.845 -9.851 -5.580 1.00 94.88 172 TYR A CA 1
ATOM 1447 C C . TYR A 1 172 ? 4.875 -8.661 -5.577 1.00 94.88 172 TYR A C 1
ATOM 1449 O O . TYR A 1 172 ? 4.098 -8.523 -4.637 1.00 94.88 172 TYR A O 1
ATOM 1457 N N . GLU A 1 173 ? 4.869 -7.836 -6.628 1.00 93.94 173 GLU A N 1
ATOM 1458 C CA . GLU A 1 173 ? 3.939 -6.707 -6.769 1.00 93.94 173 GLU A CA 1
ATOM 1459 C C . GLU A 1 173 ? 2.486 -7.184 -6.717 1.00 93.94 173 GLU A C 1
ATOM 1461 O O . GLU A 1 173 ? 1.659 -6.669 -5.965 1.00 93.94 173 GLU A O 1
ATOM 1466 N N . TRP A 1 174 ? 2.182 -8.221 -7.494 1.00 94.06 174 TRP A N 1
ATOM 1467 C CA . TRP A 1 174 ? 0.840 -8.779 -7.590 1.00 94.06 174 TRP A CA 1
ATOM 1468 C C . TRP A 1 174 ? 0.408 -9.440 -6.284 1.00 94.06 174 TRP A C 1
ATOM 1470 O O . TRP A 1 174 ? -0.729 -9.258 -5.842 1.00 94.06 174 TRP A O 1
ATOM 1480 N N . TYR A 1 175 ? 1.333 -10.136 -5.617 1.00 93.00 175 TYR A N 1
ATOM 1481 C CA . TYR A 1 175 ? 1.106 -10.654 -4.270 1.00 93.00 175 TYR A CA 1
ATOM 1482 C C . TYR A 1 175 ? 0.833 -9.529 -3.260 1.00 93.00 175 TYR A C 1
ATOM 1484 O O . TYR A 1 175 ? -0.126 -9.611 -2.490 1.00 93.00 175 TYR A O 1
ATOM 1492 N N . LEU A 1 176 ? 1.641 -8.466 -3.274 1.00 94.00 176 LEU A N 1
ATOM 1493 C CA . LEU A 1 176 ? 1.483 -7.321 -2.384 1.00 94.00 176 LEU A CA 1
ATOM 1494 C C . LEU A 1 176 ? 0.109 -6.680 -2.575 1.00 94.00 176 LEU A C 1
ATOM 1496 O O . LEU A 1 176 ? -0.623 -6.504 -1.607 1.00 94.00 176 LEU A O 1
ATOM 1500 N N . ILE A 1 177 ? -0.277 -6.393 -3.815 1.00 93.31 177 ILE A N 1
ATOM 1501 C CA . ILE A 1 177 ? -1.568 -5.784 -4.136 1.00 93.31 177 ILE A CA 1
ATOM 1502 C C . ILE A 1 177 ? -2.738 -6.671 -3.712 1.00 93.31 177 ILE A C 1
ATOM 1504 O O . ILE A 1 177 ? -3.710 -6.171 -3.138 1.00 93.31 177 ILE A O 1
ATOM 1508 N N . TYR A 1 178 ? -2.649 -7.979 -3.963 1.00 92.19 178 TYR A N 1
ATOM 1509 C CA . TYR A 1 178 ? -3.643 -8.939 -3.490 1.00 92.19 178 TYR A CA 1
ATOM 1510 C C . TYR A 1 178 ? -3.813 -8.854 -1.968 1.00 92.19 178 TYR A C 1
ATOM 1512 O O . TYR A 1 178 ? -4.940 -8.723 -1.480 1.00 92.19 178 TYR A O 1
ATOM 1520 N N . MET A 1 179 ? -2.703 -8.866 -1.225 1.00 91.25 179 MET A N 1
ATOM 1521 C CA . MET A 1 179 ? -2.729 -8.753 0.231 1.00 91.25 179 MET A CA 1
ATOM 1522 C C . MET A 1 179 ? -3.313 -7.414 0.681 1.00 91.25 179 MET A C 1
ATOM 1524 O O . MET A 1 179 ? -4.217 -7.412 1.508 1.00 91.25 179 MET A O 1
ATOM 1528 N N . LEU A 1 180 ? -2.900 -6.291 0.091 1.00 92.06 180 LEU A N 1
ATOM 1529 C CA . LEU A 1 180 ? -3.412 -4.966 0.455 1.00 92.06 180 LEU A CA 1
ATOM 1530 C C . LEU A 1 180 ? -4.917 -4.843 0.238 1.00 92.06 180 LEU A C 1
ATOM 1532 O O . LEU A 1 180 ? -5.631 -4.373 1.122 1.00 92.06 180 LEU A O 1
ATOM 1536 N N . LEU A 1 181 ? -5.428 -5.291 -0.909 1.00 90.25 181 LEU A N 1
ATOM 1537 C CA . LEU A 1 181 ? -6.864 -5.263 -1.191 1.00 90.25 181 LEU A CA 1
ATOM 1538 C C . LEU A 1 181 ? -7.661 -6.140 -0.224 1.00 90.25 181 LEU A C 1
ATOM 1540 O O . LEU A 1 181 ? -8.785 -5.785 0.132 1.00 90.25 181 LEU A O 1
ATOM 1544 N N . ARG A 1 182 ? -7.099 -7.284 0.177 1.00 88.56 182 ARG A N 1
ATOM 1545 C CA . ARG A 1 182 ? -7.715 -8.215 1.122 1.00 88.56 182 ARG A CA 1
ATOM 1546 C C . ARG A 1 182 ? -7.711 -7.656 2.547 1.00 88.56 182 ARG A C 1
ATOM 1548 O O . ARG A 1 182 ? -8.765 -7.630 3.177 1.00 88.56 182 ARG A O 1
ATOM 1555 N N . GLU A 1 183 ? -6.557 -7.216 3.039 1.00 90.56 183 GLU A N 1
ATOM 1556 C CA . GLU A 1 183 ? -6.377 -6.702 4.401 1.00 90.56 183 GLU A CA 1
ATOM 1557 C C . GLU A 1 183 ? -7.205 -5.422 4.614 1.00 90.56 183 GLU A C 1
ATOM 1559 O O . GLU A 1 183 ? -7.990 -5.355 5.559 1.00 90.56 183 GLU A O 1
ATOM 1564 N N . THR A 1 184 ? -7.140 -4.458 3.684 1.00 90.12 184 THR A N 1
ATOM 1565 C CA . THR A 1 184 ? -7.949 -3.221 3.761 1.00 90.12 184 THR A CA 1
ATOM 1566 C C . THR A 1 184 ? -9.446 -3.497 3.670 1.00 90.12 184 THR A C 1
ATOM 1568 O O . THR A 1 184 ? -10.233 -2.855 4.354 1.00 90.12 184 THR A O 1
ATOM 1571 N N . ALA A 1 185 ? -9.877 -4.476 2.866 1.00 86.62 185 ALA A N 1
ATOM 1572 C CA . ALA A 1 185 ? -11.289 -4.840 2.809 1.00 86.62 185 ALA A CA 1
ATOM 1573 C C . ALA A 1 185 ? -11.795 -5.422 4.135 1.00 86.62 185 ALA A C 1
ATOM 1575 O O . ALA A 1 185 ? -12.899 -5.076 4.541 1.00 86.62 185 ALA A O 1
ATOM 1576 N N . MET A 1 186 ? -11.021 -6.293 4.792 1.00 87.50 186 MET A N 1
ATOM 1577 C CA . MET A 1 186 ? -11.405 -6.839 6.099 1.00 87.50 186 MET A CA 1
ATOM 1578 C C . MET A 1 186 ? -11.455 -5.753 7.165 1.00 87.50 186 MET A C 1
ATOM 1580 O O . MET A 1 186 ? -12.440 -5.666 7.891 1.00 87.50 186 MET A O 1
ATOM 1584 N N . HIS A 1 187 ? -10.443 -4.887 7.187 1.00 89.38 187 HIS A N 1
ATOM 1585 C CA . HIS A 1 187 ? -10.383 -3.756 8.104 1.00 89.38 187 HIS A CA 1
ATOM 1586 C C . HIS A 1 187 ? -11.598 -2.832 7.956 1.00 89.38 187 HIS A C 1
ATOM 1588 O O . HIS A 1 187 ? -12.312 -2.616 8.930 1.00 89.38 187 HIS A O 1
ATOM 1594 N N . TYR A 1 188 ? -11.930 -2.413 6.731 1.00 86.44 188 TYR A N 1
ATOM 1595 C CA . TYR A 1 188 ? -13.071 -1.517 6.488 1.00 86.44 188 TYR A CA 1
ATOM 1596 C C . TYR A 1 188 ? -14.443 -2.153 6.746 1.00 86.44 188 TYR A C 1
ATOM 1598 O O . TYR A 1 188 ? -15.461 -1.463 6.851 1.00 86.44 188 TYR A O 1
ATOM 1606 N N . ILE A 1 189 ? -14.514 -3.484 6.745 1.00 84.00 189 ILE A N 1
ATOM 1607 C CA . ILE A 1 189 ? -15.726 -4.208 7.131 1.00 84.00 189 ILE A CA 1
ATOM 1608 C C . ILE A 1 189 ? -15.849 -4.227 8.654 1.00 84.00 189 ILE A C 1
ATOM 1610 O O . ILE A 1 189 ? -16.951 -4.018 9.158 1.00 84.00 189 ILE A O 1
ATOM 1614 N N . GLU A 1 190 ? -14.746 -4.456 9.369 1.00 84.56 190 GLU A N 1
ATOM 1615 C CA . GLU A 1 190 ? -14.726 -4.509 10.832 1.00 84.56 190 GLU A CA 1
ATOM 1616 C C . GLU A 1 190 ? -15.042 -3.151 11.465 1.00 84.56 190 GLU A C 1
ATOM 1618 O O . GLU A 1 190 ? -15.923 -3.079 12.317 1.00 84.56 190 GLU A O 1
ATOM 1623 N N . ASP A 1 191 ? -14.405 -2.072 11.005 1.00 82.75 191 ASP A N 1
ATOM 1624 C CA . ASP A 1 191 ? -14.663 -0.709 11.502 1.00 82.75 191 ASP A CA 1
ATOM 1625 C C . ASP A 1 191 ? -15.994 -0.105 10.991 1.00 82.75 191 ASP A C 1
ATOM 1627 O O . ASP A 1 191 ? -16.402 0.997 11.366 1.00 82.75 191 ASP A O 1
ATOM 1631 N N . GLY A 1 192 ? -16.690 -0.817 10.097 1.00 81.81 192 GLY A N 1
ATOM 1632 C CA . GLY A 1 192 ? -17.964 -0.405 9.518 1.00 81.81 192 GLY A CA 1
ATOM 1633 C C . GLY A 1 192 ? -17.880 0.744 8.504 1.00 81.81 192 GLY A C 1
ATOM 1634 O O . GLY A 1 192 ? -18.921 1.266 8.088 1.00 81.81 192 GLY A O 1
ATOM 1635 N N . THR A 1 193 ? -16.695 1.169 8.067 1.00 83.38 193 THR A N 1
ATOM 1636 C CA . THR A 1 193 ? -16.520 2.257 7.086 1.00 83.38 193 THR A CA 1
ATOM 1637 C C . THR A 1 193 ? -16.930 1.851 5.670 1.00 83.38 193 THR A C 1
ATOM 1639 O O . THR A 1 193 ? -17.342 2.717 4.883 1.00 83.38 193 THR A O 1
ATOM 1642 N N . ALA A 1 194 ? -16.885 0.552 5.351 1.00 78.56 194 ALA A N 1
ATOM 1643 C CA . ALA A 1 194 ? -17.388 -0.022 4.102 1.00 78.56 194 ALA A CA 1
ATOM 1644 C C . ALA A 1 194 ? -18.923 -0.098 4.055 1.00 78.56 194 ALA A C 1
ATOM 1646 O O . ALA A 1 194 ? -19.510 0.029 2.982 1.00 78.56 194 ALA A O 1
ATOM 1647 N N . THR A 1 195 ? -19.572 -0.300 5.204 1.00 78.88 195 THR A N 1
ATOM 1648 C CA . THR A 1 195 ? -21.030 -0.488 5.324 1.00 78.88 195 THR A CA 1
ATOM 1649 C C . THR A 1 195 ? -21.765 0.771 5.789 1.00 78.88 195 THR A C 1
ATOM 1651 O O . THR A 1 195 ? -22.992 0.800 5.790 1.00 78.88 195 THR A O 1
ATOM 1654 N N . GLY A 1 196 ? -21.036 1.819 6.191 1.00 76.06 196 GLY A N 1
ATOM 1655 C CA . GLY A 1 196 ? -21.601 3.034 6.788 1.00 76.06 196 GLY A CA 1
ATOM 1656 C C . GLY A 1 196 ? -21.950 2.887 8.274 1.00 76.06 196 GLY A C 1
ATOM 1657 O O . GLY A 1 196 ? -22.383 3.852 8.902 1.00 76.06 196 GLY A O 1
ATOM 1658 N N . VAL A 1 197 ? -21.720 1.704 8.848 1.00 79.62 197 VAL A N 1
ATOM 1659 C CA . VAL A 1 197 ? -21.973 1.379 10.257 1.00 79.62 197 VAL A CA 1
ATOM 1660 C C . VAL A 1 197 ? -20.989 2.089 11.193 1.00 79.62 197 VAL A C 1
ATOM 1662 O O . VAL A 1 197 ? -21.305 2.243 12.370 1.00 79.62 197 VAL A O 1
ATOM 1665 N N . TYR A 1 198 ? -19.878 2.629 10.671 1.00 80.56 198 TYR A N 1
ATOM 1666 C CA . TYR A 1 198 ? -18.898 3.402 11.448 1.00 80.56 198 TYR A CA 1
ATOM 1667 C C . TYR A 1 198 ? -19.521 4.571 12.236 1.00 80.56 198 TYR A C 1
ATOM 1669 O O . TYR A 1 198 ? -19.023 4.959 13.289 1.00 80.56 198 TYR A O 1
ATOM 1677 N N . LYS A 1 199 ? -20.668 5.096 11.778 1.00 81.69 199 LYS A N 1
ATOM 1678 C CA . LYS A 1 199 ? -21.441 6.133 12.480 1.00 81.69 199 LYS A CA 1
ATOM 1679 C C . LYS A 1 199 ? -21.916 5.707 13.871 1.00 81.69 199 LYS A C 1
ATOM 1681 O O . LYS A 1 199 ? -22.101 6.563 14.728 1.00 81.69 199 LYS A O 1
ATOM 1686 N N . LYS A 1 200 ? -22.044 4.404 14.142 1.00 77.69 200 LYS A N 1
ATOM 1687 C CA . LYS A 1 200 ? -22.325 3.894 15.495 1.00 77.69 200 LYS A CA 1
ATOM 1688 C C . LYS A 1 200 ? -21.215 4.241 16.492 1.00 77.69 200 LYS A C 1
ATOM 1690 O O . LYS A 1 200 ? -21.493 4.327 17.680 1.00 77.69 200 LYS A O 1
ATOM 1695 N N . HIS A 1 201 ? -19.990 4.475 16.017 1.00 75.88 201 HIS A N 1
ATOM 1696 C CA . HIS A 1 201 ? -18.879 4.961 16.838 1.00 75.88 201 HIS A CA 1
ATOM 1697 C C . HIS A 1 201 ? -18.879 6.490 17.006 1.00 75.88 201 HIS A C 1
ATOM 1699 O O . HIS A 1 201 ? -18.133 6.999 17.832 1.00 75.88 201 HIS A O 1
ATOM 1705 N N . ILE A 1 202 ? -19.693 7.227 16.238 1.00 74.38 202 ILE A N 1
ATOM 1706 C CA . ILE A 1 202 ? -19.922 8.675 16.406 1.00 74.38 202 ILE A CA 1
ATOM 1707 C C . ILE A 1 202 ? -21.012 8.905 17.465 1.00 74.38 202 ILE A C 1
ATOM 1709 O O . ILE A 1 202 ? -20.945 9.850 18.246 1.00 74.38 202 ILE A O 1
ATOM 1713 N N . GLU A 1 203 ? -22.004 8.012 17.532 1.00 57.66 203 GLU A N 1
ATOM 1714 C CA . GLU A 1 203 ? -23.107 8.068 18.495 1.00 57.66 203 GLU A CA 1
ATOM 1715 C C . GLU A 1 203 ? -22.827 7.262 19.775 1.00 57.66 203 GLU A C 1
ATOM 1717 O O . GLU A 1 203 ? -23.537 6.316 20.111 1.00 57.66 203 GLU A O 1
ATOM 1722 N N . LYS A 1 204 ? -21.835 7.701 20.553 1.00 50.03 204 LYS A N 1
ATOM 1723 C CA . LYS A 1 204 ? -21.912 7.677 22.023 1.00 50.03 204 LYS A CA 1
ATOM 1724 C C . LYS A 1 204 ? -21.332 8.999 22.540 1.00 50.03 204 LYS A C 1
ATOM 1726 O O . LYS A 1 204 ? -20.123 9.165 22.608 1.00 50.03 204 LYS A O 1
ATOM 1731 N N . PRO A 1 205 ? -22.219 9.944 22.893 1.00 41.41 205 PRO A N 1
ATOM 1732 C CA . PRO A 1 205 ? -22.642 9.960 24.278 1.00 41.41 205 PRO A CA 1
ATOM 1733 C C . PRO A 1 205 ? -24.163 10.086 24.352 1.00 41.41 205 PRO A C 1
ATOM 1735 O O . PRO A 1 205 ? -24.709 11.153 24.629 1.00 41.41 205 PRO A O 1
ATOM 1738 N N . LYS A 1 206 ? -24.877 8.958 24.269 1.00 38.00 206 LYS A N 1
ATOM 1739 C CA . LYS A 1 206 ? -25.867 8.814 25.330 1.00 38.00 206 LYS A CA 1
ATOM 1740 C C . LYS A 1 206 ? -25.025 8.716 26.591 1.00 38.00 206 LYS A C 1
ATOM 1742 O O . LYS A 1 206 ? -24.312 7.738 26.790 1.00 38.00 206 LYS A O 1
ATOM 1747 N N . LYS A 1 207 ? -25.120 9.751 27.425 1.00 38.66 207 LYS A N 1
ATOM 1748 C CA . LYS A 1 207 ? -25.398 9.498 28.830 1.00 38.66 207 LYS A CA 1
ATOM 1749 C C . LYS A 1 207 ? -26.460 8.390 28.857 1.00 38.66 207 LYS A C 1
ATOM 1751 O O . LYS A 1 207 ? -27.652 8.659 28.890 1.00 38.66 207 LYS A O 1
ATOM 1756 N N . GLU A 1 208 ? -26.040 7.132 28.796 1.00 31.12 208 GLU A N 1
ATOM 1757 C CA . GLU A 1 208 ? -26.502 6.270 29.854 1.00 31.12 208 GLU A CA 1
ATOM 1758 C C . GLU A 1 208 ? -26.143 7.076 31.092 1.00 31.12 208 GLU A C 1
ATOM 1760 O O . GLU A 1 208 ? -24.991 7.469 31.303 1.00 31.12 208 GLU A O 1
ATOM 1765 N N . GLU A 1 209 ? -27.168 7.484 31.824 1.00 34.25 209 GLU A N 1
ATOM 1766 C CA . GLU A 1 209 ? -27.023 7.518 33.257 1.00 34.25 209 GLU A CA 1
ATOM 1767 C C . GLU A 1 209 ? -26.382 6.176 33.622 1.00 34.25 209 GLU A C 1
ATOM 1769 O O . GLU A 1 209 ? -27.054 5.198 33.929 1.00 34.25 209 GLU A O 1
ATOM 1774 N N . ILE A 1 210 ? -25.050 6.128 33.588 1.00 37.56 210 ILE A N 1
ATOM 1775 C CA . ILE A 1 210 ? -24.312 5.452 34.618 1.00 37.56 210 ILE A CA 1
ATOM 1776 C C . ILE A 1 210 ? -24.834 6.194 35.847 1.00 37.56 210 ILE A C 1
ATOM 1778 O O . ILE A 1 210 ? -24.297 7.225 36.260 1.00 37.56 210 ILE A O 1
ATOM 1782 N N . LYS A 1 211 ? -25.949 5.694 36.413 1.00 40.03 211 LYS A N 1
ATOM 1783 C CA . LYS A 1 211 ? -26.034 5.559 37.861 1.00 40.03 211 LYS A CA 1
ATOM 1784 C C . LYS A 1 211 ? -24.616 5.197 38.224 1.00 40.03 211 LYS A C 1
ATOM 1786 O O . LYS A 1 211 ? -24.144 4.204 37.683 1.00 40.03 211 LYS A O 1
ATOM 1791 N N . LYS A 1 212 ? -23.901 6.089 38.914 1.00 40.16 212 LYS A N 1
ATOM 1792 C CA . LYS A 1 212 ? -22.561 5.803 39.418 1.00 40.16 212 LYS A CA 1
ATOM 1793 C C . LYS A 1 212 ? -22.701 4.482 40.161 1.00 40.16 212 LYS A C 1
ATOM 1795 O O . LYS A 1 212 ? -23.071 4.507 41.329 1.00 40.16 212 LYS A O 1
ATOM 1800 N N . GLU A 1 213 ? -22.515 3.369 39.459 1.00 49.50 213 GLU A N 1
ATOM 1801 C CA . GLU A 1 213 ? -22.519 2.070 40.080 1.00 49.50 213 GLU A CA 1
ATOM 1802 C C . GLU A 1 213 ? -21.289 2.160 40.945 1.00 49.50 213 GLU A C 1
ATOM 1804 O O . GLU A 1 213 ? -20.191 2.501 40.475 1.00 49.50 213 GLU A O 1
ATOM 1809 N N . SER A 1 214 ? -21.525 2.053 42.246 1.00 71.06 214 SER A N 1
ATOM 1810 C CA . SER A 1 214 ? -20.459 2.152 43.222 1.00 71.06 214 SER A CA 1
ATOM 1811 C C . SER A 1 214 ? -19.323 1.225 42.761 1.00 71.06 214 SER A C 1
ATOM 1813 O O . SER A 1 214 ? -19.606 0.162 42.204 1.00 71.06 214 SER A O 1
ATOM 1815 N N . PRO A 1 215 ? -18.039 1.573 42.956 1.00 72.44 215 PRO A N 1
ATOM 1816 C CA . PRO A 1 215 ? -16.934 0.641 42.711 1.00 72.44 215 PRO A CA 1
A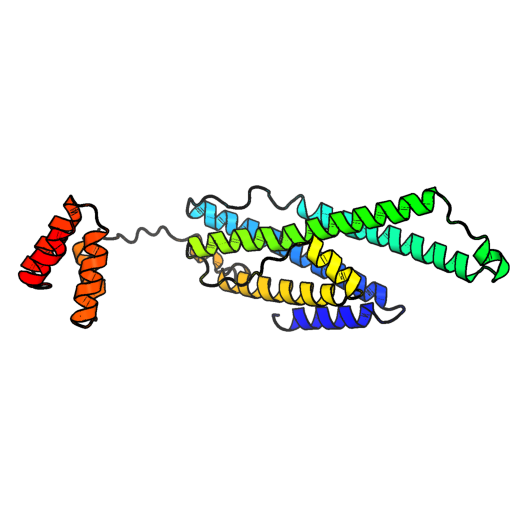TOM 1817 C C . PRO A 1 215 ? -17.197 -0.760 43.298 1.00 72.44 215 PRO A C 1
ATOM 1819 O O . PRO A 1 215 ? -16.785 -1.762 42.722 1.00 72.44 215 PRO A O 1
ATOM 1822 N N . PHE A 1 216 ? -17.985 -0.814 44.376 1.00 79.94 216 PHE A N 1
ATOM 1823 C CA . PHE A 1 216 ? -18.564 -2.021 44.945 1.00 79.94 216 PHE A CA 1
ATOM 1824 C C . PHE A 1 216 ? -19.529 -2.773 44.002 1.00 79.94 216 PHE A C 1
ATOM 1826 O O . PHE A 1 216 ? -19.298 -3.939 43.710 1.00 79.94 216 PHE A O 1
ATOM 1833 N N . GLU A 1 217 ? -20.571 -2.129 43.468 1.00 79.94 217 GLU A N 1
ATOM 1834 C CA . GLU A 1 217 ? -21.569 -2.759 42.581 1.00 79.94 217 GLU A CA 1
ATOM 1835 C C . GLU A 1 217 ? -20.938 -3.307 41.289 1.00 79.94 217 GLU A C 1
ATOM 1837 O O . GLU A 1 217 ? -21.263 -4.415 40.854 1.00 79.94 217 GLU A O 1
ATOM 1842 N N . ASN A 1 218 ? -19.962 -2.584 40.729 1.00 81.06 218 ASN A N 1
ATOM 1843 C CA . ASN A 1 218 ? -19.179 -3.055 39.583 1.00 81.06 218 ASN A CA 1
ATOM 1844 C C . ASN A 1 218 ? -18.390 -4.333 39.907 1.00 81.06 218 ASN A C 1
ATOM 1846 O O . ASN A 1 218 ? -18.326 -5.250 39.085 1.00 81.06 218 ASN A O 1
ATOM 1850 N N . LEU A 1 219 ? -17.800 -4.406 41.102 1.00 82.50 219 LEU A N 1
ATOM 1851 C CA . LEU A 1 219 ? -17.063 -5.581 41.553 1.00 82.50 219 LEU A CA 1
ATOM 1852 C C . LEU A 1 219 ? -18.001 -6.768 41.806 1.00 82.50 219 LEU A C 1
ATOM 1854 O O . LEU A 1 219 ? -17.708 -7.872 41.351 1.00 82.50 219 LEU A O 1
ATOM 1858 N N . ILE A 1 220 ? -19.164 -6.541 42.430 1.00 84.38 220 ILE A N 1
ATOM 1859 C CA . ILE A 1 220 ? -20.184 -7.580 42.645 1.00 84.38 220 ILE A CA 1
ATOM 1860 C C . ILE A 1 220 ? -20.648 -8.189 41.316 1.00 84.38 220 ILE A C 1
ATOM 1862 O O . ILE A 1 220 ? -20.734 -9.412 41.187 1.00 84.38 220 ILE A O 1
ATOM 1866 N N . ASN A 1 221 ? -20.889 -7.358 40.300 1.00 81.81 221 ASN A N 1
ATOM 1867 C CA . ASN A 1 221 ? -21.291 -7.829 38.975 1.00 81.81 221 ASN A CA 1
ATOM 1868 C C . ASN A 1 221 ? -20.222 -8.712 38.306 1.00 81.81 221 ASN A C 1
ATOM 1870 O O . ASN A 1 221 ? -20.579 -9.679 37.630 1.00 81.81 221 ASN A O 1
ATOM 1874 N N . LYS A 1 222 ? -18.928 -8.434 38.525 1.00 78.56 222 LYS A N 1
ATOM 1875 C CA . LYS A 1 222 ? -17.819 -9.253 38.002 1.00 78.56 222 LYS A CA 1
ATOM 1876 C C . LYS A 1 222 ? -17.713 -10.618 38.687 1.00 78.56 222 LYS A C 1
ATOM 1878 O O . LYS A 1 222 ? -17.357 -11.588 38.029 1.00 78.56 222 LYS A O 1
ATOM 1883 N N . ILE A 1 223 ? -18.039 -10.706 39.979 1.00 83.19 223 ILE A N 1
ATOM 1884 C CA . ILE A 1 223 ? -17.822 -11.924 40.781 1.00 83.19 223 ILE A CA 1
ATOM 1885 C C . ILE A 1 223 ? -19.049 -12.834 40.916 1.00 83.19 223 ILE A C 1
ATOM 1887 O O . ILE A 1 223 ? -18.924 -13.959 41.391 1.00 83.19 223 ILE A O 1
ATOM 1891 N N . LYS A 1 224 ? -20.238 -12.374 40.508 1.00 81.06 224 LYS A N 1
ATOM 1892 C CA . LYS A 1 224 ? -21.525 -13.053 40.760 1.00 81.06 224 LYS A CA 1
ATOM 1893 C C . LYS A 1 224 ? -21.631 -14.481 40.201 1.00 81.06 224 LYS A C 1
ATOM 1895 O O . LYS A 1 224 ? -22.407 -15.268 40.732 1.00 81.06 224 LYS A O 1
ATOM 1900 N N . ASN A 1 225 ? -20.869 -14.808 39.156 1.00 77.75 225 ASN A N 1
ATOM 1901 C CA . ASN A 1 225 ? -20.909 -16.108 38.472 1.00 77.75 225 ASN A CA 1
ATOM 1902 C C . ASN A 1 225 ? -19.558 -16.846 38.485 1.00 77.75 225 ASN A C 1
ATOM 1904 O O . ASN A 1 225 ? -19.371 -17.761 37.687 1.00 77.75 225 ASN A O 1
ATOM 1908 N N . LEU A 1 226 ? -18.620 -16.425 39.335 1.00 81.69 226 LEU A N 1
ATOM 1909 C CA . LEU A 1 226 ? -17.302 -17.050 39.448 1.00 81.69 226 LEU A CA 1
ATOM 1910 C C . LEU A 1 226 ? -17.305 -18.133 40.527 1.00 81.69 226 LEU A C 1
ATOM 1912 O O . LEU A 1 226 ? -18.102 -18.090 41.471 1.00 81.69 226 LEU A O 1
ATOM 1916 N N . ASP A 1 227 ? -16.400 -19.098 40.395 1.00 80.62 227 ASP A N 1
ATOM 1917 C CA . ASP A 1 227 ? -16.123 -20.033 41.479 1.00 80.62 227 ASP A CA 1
ATOM 1918 C C . ASP A 1 227 ? -15.397 -19.329 42.649 1.00 80.62 227 ASP A C 1
ATOM 1920 O O . ASP A 1 227 ? -15.038 -18.152 42.575 1.00 80.62 227 ASP A O 1
ATOM 1924 N N . LYS A 1 228 ? -15.222 -20.022 43.782 1.00 75.38 228 LYS A N 1
ATOM 1925 C CA . LYS A 1 228 ? -14.631 -19.405 44.984 1.00 75.38 228 LYS A CA 1
ATOM 1926 C C . LYS A 1 228 ? -13.176 -18.957 44.780 1.00 75.38 228 LYS A C 1
ATOM 1928 O O . LYS A 1 228 ? -12.791 -17.935 45.343 1.00 75.38 228 LYS A O 1
ATOM 1933 N N . GLU A 1 229 ? -12.387 -19.690 43.997 1.00 74.25 229 GLU A N 1
ATOM 1934 C CA . GLU A 1 229 ? -10.955 -19.415 43.802 1.00 74.25 229 GLU A CA 1
ATOM 1935 C C . GLU A 1 229 ? -10.736 -18.248 42.821 1.00 74.25 229 GLU A C 1
ATOM 1937 O O . GLU A 1 229 ? -9.929 -17.342 43.069 1.00 74.25 229 GLU A O 1
ATOM 1942 N N . GLU A 1 230 ? -11.519 -18.200 41.743 1.00 75.00 230 GLU A N 1
ATOM 1943 C CA . GLU A 1 230 ? -11.556 -17.096 40.784 1.00 75.00 230 GLU A CA 1
ATOM 1944 C C . GLU A 1 230 ? -12.121 -15.824 41.421 1.00 75.00 230 GLU A C 1
ATOM 1946 O O . GLU A 1 230 ? -11.589 -14.731 41.205 1.00 75.00 230 GLU A O 1
ATOM 1951 N N . LYS A 1 231 ? -13.154 -15.955 42.266 1.00 85.62 231 LYS A N 1
ATOM 1952 C CA . LYS A 1 231 ? -13.748 -14.836 43.009 1.00 85.62 231 LYS A CA 1
ATOM 1953 C C . LYS A 1 231 ? -12.704 -14.103 43.847 1.00 85.62 231 LYS A C 1
ATOM 1955 O O . LYS A 1 231 ? -12.606 -12.882 43.734 1.00 85.62 231 LYS A O 1
ATOM 1960 N N . TYR A 1 232 ? -11.913 -14.819 44.647 1.00 83.62 232 TYR A N 1
ATOM 1961 C CA . TYR A 1 232 ? -10.871 -14.203 45.474 1.00 83.62 232 TYR A CA 1
ATOM 1962 C C . TYR A 1 232 ? -9.824 -13.475 44.619 1.00 83.62 232 TYR A C 1
ATOM 1964 O O . TYR A 1 232 ? -9.465 -12.333 44.903 1.00 83.62 232 TYR A O 1
ATOM 1972 N N . SER A 1 233 ? -9.385 -14.102 43.525 1.00 81.56 233 SER A N 1
ATOM 1973 C CA . SER A 1 233 ? -8.367 -13.544 42.627 1.00 81.56 233 SER A CA 1
ATOM 1974 C C . SER A 1 233 ? -8.824 -12.243 41.955 1.00 81.56 233 SER A C 1
ATOM 1976 O O . SER A 1 233 ? -8.058 -11.280 41.866 1.00 81.56 233 SER A O 1
ATOM 1978 N N . VAL A 1 234 ? -10.087 -12.186 41.519 1.00 85.00 234 VAL A N 1
ATOM 1979 C CA . VAL A 1 234 ? -10.683 -10.982 40.920 1.00 85.00 234 VAL A CA 1
ATOM 1980 C C . VAL A 1 234 ? -10.857 -9.877 41.959 1.00 85.00 234 VAL A C 1
ATOM 1982 O O . VAL A 1 234 ? -10.537 -8.724 41.673 1.00 85.00 234 VAL A O 1
ATOM 1985 N N . ILE A 1 235 ? -11.309 -10.217 43.172 1.00 87.69 235 ILE A N 1
ATOM 1986 C CA . ILE A 1 235 ? -11.427 -9.252 44.273 1.00 87.69 235 ILE A CA 1
ATOM 1987 C C . ILE A 1 235 ? -10.061 -8.656 44.606 1.00 87.69 235 ILE A C 1
ATOM 1989 O O . ILE A 1 235 ? -9.940 -7.435 44.660 1.00 87.69 235 ILE A O 1
ATOM 1993 N N . PHE A 1 236 ? -9.037 -9.496 44.773 1.00 87.62 236 PHE A N 1
ATOM 1994 C CA . PHE A 1 236 ? -7.679 -9.051 45.064 1.00 87.62 236 PHE A CA 1
ATOM 1995 C C . PHE A 1 236 ? -7.182 -8.069 43.997 1.00 87.62 236 PHE A C 1
ATOM 1997 O O . PHE A 1 236 ? -6.841 -6.938 44.329 1.00 87.62 236 PHE A O 1
ATOM 2004 N N . TYR A 1 237 ? -7.229 -8.457 42.716 1.00 84.81 237 TYR A N 1
ATOM 2005 C CA . TYR A 1 237 ? -6.747 -7.626 41.608 1.00 84.81 237 TYR A CA 1
ATOM 2006 C C . TYR A 1 237 ? -7.454 -6.268 41.523 1.00 84.81 237 TYR A C 1
ATOM 2008 O O . TYR A 1 237 ? -6.803 -5.237 41.344 1.00 84.81 237 TYR A O 1
ATOM 2016 N N . GLU A 1 238 ? -8.783 -6.250 41.627 1.00 86.25 238 GLU A N 1
ATOM 2017 C CA . GLU A 1 238 ? -9.559 -5.016 41.495 1.00 86.25 238 GLU A CA 1
ATOM 2018 C C . GLU A 1 238 ? -9.343 -4.098 42.700 1.00 86.25 238 GLU A C 1
ATOM 2020 O O . GLU A 1 238 ? -9.134 -2.903 42.511 1.00 86.25 238 GLU A O 1
ATOM 2025 N N . VAL A 1 239 ? -9.330 -4.640 43.922 1.00 88.12 239 VAL A N 1
ATOM 2026 C CA . VAL A 1 239 ? -9.157 -3.859 45.155 1.00 88.12 239 VAL A CA 1
ATOM 2027 C C . VAL A 1 239 ? -7.743 -3.274 45.252 1.00 88.12 239 VAL A C 1
ATOM 2029 O O . VAL A 1 239 ? -7.611 -2.085 45.532 1.00 88.12 239 VAL A O 1
ATOM 2032 N N . THR A 1 240 ? -6.688 -4.034 44.929 1.00 84.19 240 THR A N 1
ATOM 2033 C CA . THR A 1 240 ? -5.299 -3.526 44.977 1.00 84.19 240 THR A CA 1
ATOM 2034 C C . THR A 1 240 ? -4.973 -2.504 43.885 1.00 84.19 240 THR A C 1
ATOM 2036 O O . THR A 1 240 ? -4.015 -1.750 44.014 1.00 84.19 240 THR A O 1
ATOM 2039 N N . ASN A 1 241 ? -5.753 -2.463 42.799 1.00 82.62 241 ASN A N 1
ATOM 2040 C CA . ASN A 1 241 ? -5.585 -1.478 41.724 1.00 82.62 241 ASN A CA 1
ATOM 2041 C C . ASN A 1 241 ? -6.407 -0.192 41.938 1.00 82.62 241 ASN A C 1
ATOM 2043 O O . ASN A 1 241 ? -6.343 0.726 41.114 1.00 82.62 241 ASN A O 1
ATOM 2047 N N . MET A 1 242 ? -7.194 -0.102 43.016 1.00 84.25 242 MET A N 1
ATOM 2048 C CA . MET A 1 242 ? -7.933 1.109 43.377 1.00 84.25 242 MET A CA 1
ATOM 2049 C C . MET A 1 242 ? -7.061 2.095 44.170 1.00 84.25 242 MET A C 1
ATOM 2051 O O . MET A 1 242 ? -6.020 1.760 44.721 1.00 84.25 242 MET A O 1
ATOM 2055 N N . GLN A 1 243 ? -7.505 3.353 44.251 1.00 82.19 243 GLN A N 1
ATOM 2056 C CA . GLN A 1 243 ? -6.919 4.326 45.182 1.00 82.19 243 GLN A CA 1
ATOM 2057 C C . GLN A 1 243 ? -7.174 3.875 46.626 1.00 82.19 243 GLN A C 1
ATOM 2059 O O . GLN A 1 243 ? -8.311 3.523 46.929 1.00 82.19 243 GLN A O 1
ATOM 2064 N N . ALA A 1 244 ? -6.167 3.957 47.503 1.00 79.50 244 ALA A N 1
ATOM 2065 C CA . ALA A 1 244 ? -6.197 3.427 48.874 1.00 79.50 244 ALA A CA 1
ATOM 2066 C C . ALA A 1 244 ? -7.498 3.732 49.646 1.00 79.50 244 ALA A C 1
ATOM 2068 O O . ALA A 1 244 ? -8.163 2.815 50.113 1.00 79.50 244 ALA A O 1
ATOM 2069 N N . GLU A 1 245 ? -7.939 4.996 49.676 1.00 80.75 245 GLU A N 1
ATOM 2070 C CA . GLU A 1 245 ? -9.177 5.403 50.371 1.00 80.75 245 GLU A CA 1
ATOM 2071 C C . GLU A 1 245 ? -10.434 4.678 49.850 1.00 80.75 245 GLU A C 1
ATOM 2073 O O . GLU A 1 245 ? -11.322 4.314 50.617 1.00 80.75 245 GLU A O 1
ATOM 2078 N N . LYS A 1 246 ? -10.511 4.437 48.534 1.00 82.75 246 LYS A N 1
ATOM 2079 C CA . LYS A 1 246 ? -11.628 3.716 47.903 1.00 82.75 246 LYS A CA 1
ATOM 2080 C C . LYS A 1 246 ? -11.479 2.207 48.036 1.00 82.75 246 LYS A C 1
ATOM 2082 O O . LYS A 1 246 ? -12.484 1.516 48.163 1.00 82.75 246 LYS A O 1
ATOM 2087 N N . ALA A 1 247 ? -10.248 1.707 47.986 1.00 84.06 247 ALA A N 1
ATOM 2088 C CA . ALA A 1 247 ? -9.942 0.297 48.160 1.00 84.06 247 ALA A CA 1
ATOM 2089 C C . ALA A 1 247 ? -10.365 -0.173 49.557 1.00 84.06 247 ALA A C 1
ATOM 2091 O O . ALA A 1 247 ? -11.055 -1.182 49.673 1.00 84.06 247 ALA A O 1
ATOM 2092 N N . GLU A 1 248 ? -10.057 0.607 50.598 1.00 87.44 248 GLU A N 1
ATOM 2093 C CA . GLU A 1 248 ? -10.501 0.330 51.966 1.00 87.44 248 GLU A CA 1
ATOM 2094 C C . GLU A 1 248 ? -12.030 0.365 52.103 1.00 87.44 248 GLU A C 1
ATOM 2096 O O . GLU A 1 248 ? -12.613 -0.524 52.727 1.00 87.44 248 GLU A O 1
ATOM 2101 N N . GLU A 1 249 ? -12.699 1.352 51.495 1.00 88.50 249 GLU A N 1
ATOM 2102 C CA . GLU A 1 249 ? -14.164 1.459 51.533 1.00 88.50 249 GLU A CA 1
ATOM 2103 C C . GLU A 1 249 ? -14.842 0.245 50.874 1.00 88.50 249 GLU A C 1
ATOM 2105 O O . GLU A 1 249 ? -15.785 -0.328 51.427 1.00 88.50 249 GLU A O 1
ATOM 2110 N N . VAL A 1 250 ? -14.355 -0.169 49.700 1.00 88.50 250 VAL A N 1
ATOM 2111 C CA . VAL A 1 250 ? -14.880 -1.326 48.960 1.00 88.50 250 VAL A CA 1
ATOM 2112 C C . VAL A 1 250 ? -14.583 -2.625 49.701 1.00 88.50 250 VAL A C 1
ATOM 2114 O O . VAL A 1 250 ? -15.475 -3.460 49.838 1.00 88.50 250 VAL A O 1
ATOM 2117 N N . LEU A 1 251 ? -13.365 -2.784 50.223 1.00 89.88 251 LEU A N 1
ATOM 2118 C CA . LEU A 1 251 ? -12.951 -3.979 50.953 1.00 89.88 251 LEU A CA 1
ATOM 2119 C C . LEU A 1 251 ? -13.781 -4.181 52.227 1.00 89.88 251 LEU A C 1
ATOM 2121 O O . LEU A 1 251 ? -14.213 -5.296 52.519 1.00 89.88 251 LEU A O 1
ATOM 2125 N N . LYS A 1 252 ? -14.079 -3.097 52.951 1.00 89.19 252 LYS A N 1
ATOM 2126 C CA . LYS A 1 252 ? -14.946 -3.141 54.132 1.00 89.19 252 LYS A CA 1
ATOM 2127 C C . LYS A 1 252 ? -16.380 -3.545 53.781 1.00 89.19 252 LYS A C 1
ATOM 2129 O O . LYS A 1 252 ? -16.951 -4.389 54.464 1.00 89.19 252 LYS A O 1
ATOM 2134 N N . LYS A 1 253 ? -16.936 -3.012 52.688 1.00 90.25 253 LYS A N 1
ATOM 2135 C CA . LYS A 1 253 ? -18.272 -3.399 52.200 1.00 90.25 253 LYS A CA 1
ATOM 2136 C C . LYS A 1 253 ? -18.342 -4.865 51.767 1.00 90.25 253 LYS A C 1
ATOM 2138 O O . LYS A 1 253 ? -19.342 -5.524 52.027 1.00 90.25 253 LYS A O 1
ATOM 2143 N N . LEU A 1 254 ? -17.282 -5.403 51.154 1.00 90.19 254 LEU A N 1
ATOM 2144 C CA . LEU A 1 254 ? -17.218 -6.827 50.788 1.00 90.19 254 LEU A CA 1
ATOM 2145 C C . LEU A 1 254 ? -17.281 -7.743 52.014 1.00 90.19 254 LEU A C 1
ATOM 2147 O O . LEU A 1 254 ? -17.918 -8.793 51.941 1.00 90.19 254 LEU A O 1
ATOM 2151 N N . LEU A 1 255 ? -16.649 -7.345 53.121 1.00 90.25 255 LEU A N 1
ATOM 2152 C CA . LEU A 1 255 ? -16.725 -8.064 54.392 1.00 90.25 255 LEU A CA 1
ATOM 2153 C C . LEU A 1 255 ? -18.116 -7.922 55.034 1.00 90.25 255 LEU A C 1
ATOM 2155 O O . LEU A 1 255 ? -18.712 -8.920 55.426 1.00 90.25 255 LEU A O 1
ATOM 2159 N N . GLU A 1 256 ? -18.661 -6.701 55.098 1.00 89.88 256 GLU A N 1
ATOM 2160 C CA . GLU A 1 256 ? -19.989 -6.422 55.676 1.00 89.88 256 GLU A CA 1
ATOM 2161 C C . GLU A 1 256 ? -21.118 -7.179 54.951 1.00 89.88 256 GLU A C 1
ATOM 2163 O O . GLU A 1 256 ? -22.054 -7.662 55.590 1.00 89.88 256 GLU A O 1
ATOM 2168 N N . GLU A 1 257 ? -21.015 -7.339 53.628 1.00 88.06 257 GLU A N 1
ATOM 2169 C CA . GLU A 1 257 ? -21.986 -8.076 52.810 1.00 88.06 257 GLU A CA 1
ATOM 2170 C C . GLU A 1 257 ? -21.654 -9.575 52.629 1.00 88.06 257 GLU A C 1
ATOM 2172 O O . GLU A 1 257 ? -22.335 -10.270 51.874 1.00 88.06 257 GLU A O 1
ATOM 2177 N N . ASN A 1 258 ? -20.661 -10.111 53.352 1.00 85.69 258 ASN A N 1
ATOM 2178 C CA . ASN A 1 258 ? -20.243 -11.525 53.324 1.00 85.69 258 ASN A CA 1
ATOM 2179 C C . ASN A 1 258 ? -19.785 -12.042 51.942 1.00 85.69 258 ASN A C 1
ATOM 2181 O O . ASN A 1 258 ? -19.960 -13.220 51.612 1.00 85.69 258 ASN A O 1
ATOM 2185 N N . TYR A 1 259 ? -19.193 -11.183 51.106 1.00 85.00 259 TYR A N 1
ATOM 2186 C CA . TYR A 1 259 ? -18.547 -11.624 49.865 1.00 85.00 259 TYR A CA 1
ATOM 2187 C C . TYR A 1 259 ? -17.160 -12.218 50.099 1.00 85.00 259 TYR A C 1
ATOM 2189 O O . TYR A 1 259 ? -16.737 -13.048 49.292 1.00 85.00 259 TYR A O 1
ATOM 2197 N N . ILE A 1 260 ? -16.503 -11.814 51.179 1.00 88.12 260 ILE A N 1
ATOM 2198 C CA . ILE A 1 260 ? -15.230 -12.348 51.660 1.00 88.12 260 ILE A CA 1
ATOM 2199 C C . ILE A 1 260 ? -15.347 -12.653 53.152 1.00 88.12 260 ILE A C 1
ATOM 2201 O O . ILE A 1 260 ? -16.206 -12.081 53.830 1.00 88.12 260 ILE A O 1
ATOM 2205 N N . ASP A 1 261 ? -14.498 -13.536 53.661 1.00 90.25 261 ASP A N 1
ATOM 2206 C CA . ASP A 1 261 ? -14.375 -13.764 55.100 1.00 90.25 261 ASP A CA 1
ATOM 2207 C C . ASP A 1 261 ? -13.326 -12.844 55.758 1.00 90.25 261 ASP A C 1
ATOM 2209 O O . ASP A 1 261 ? -12.652 -12.037 55.110 1.00 90.25 261 ASP A O 1
ATOM 2213 N N . GLN A 1 262 ? -13.214 -12.937 57.085 1.00 89.88 262 GLN A N 1
ATOM 2214 C CA . GLN A 1 262 ? -12.274 -12.126 57.860 1.00 89.88 262 GLN A CA 1
ATOM 2215 C C . GLN A 1 262 ? -10.809 -12.424 57.494 1.00 89.88 262 GLN A C 1
ATOM 2217 O O . GLN A 1 262 ? -9.982 -11.516 57.501 1.00 89.88 262 GLN A O 1
ATOM 2222 N N . GLU A 1 263 ? -10.488 -13.674 57.150 1.00 89.00 263 GLU A N 1
ATOM 2223 C CA . GLU A 1 263 ? -9.129 -14.085 56.793 1.00 89.00 263 GLU A CA 1
ATOM 2224 C C . GLU A 1 263 ? -8.719 -13.502 55.429 1.00 89.00 263 GLU A C 1
ATOM 2226 O O . GLU A 1 263 ? -7.610 -12.991 55.268 1.00 89.00 263 GLU A O 1
ATOM 2231 N N . GLU A 1 264 ? -9.624 -13.536 54.452 1.00 87.12 264 GLU A N 1
ATOM 2232 C CA . GLU A 1 264 ? -9.473 -12.933 53.128 1.00 87.12 264 GLU A CA 1
ATOM 2233 C C . GLU A 1 264 ? -9.374 -11.405 53.206 1.00 87.12 264 GLU A C 1
ATOM 2235 O O . GLU A 1 264 ? -8.518 -10.804 52.551 1.00 87.12 264 GLU A O 1
ATOM 2240 N N . TYR A 1 265 ? -10.203 -10.776 54.042 1.00 92.12 265 TYR A N 1
ATOM 2241 C CA . TYR A 1 265 ? -10.152 -9.338 54.298 1.00 92.12 265 TYR A CA 1
ATOM 2242 C C . TYR A 1 265 ? -8.784 -8.908 54.838 1.00 92.12 265 TYR A C 1
ATOM 2244 O O . TYR A 1 265 ? -8.167 -7.994 54.287 1.00 92.12 265 TYR A O 1
ATOM 2252 N N . ASP A 1 266 ? -8.282 -9.583 55.877 1.00 89.94 266 ASP A N 1
ATOM 2253 C CA . ASP A 1 266 ? -7.002 -9.238 56.502 1.00 89.94 266 ASP A CA 1
ATOM 2254 C C . ASP A 1 266 ? -5.824 -9.460 55.538 1.00 89.94 266 ASP A C 1
ATOM 2256 O O . ASP A 1 266 ? -4.890 -8.652 55.497 1.00 89.94 266 ASP A O 1
ATOM 2260 N N . LYS A 1 267 ? -5.896 -10.502 54.695 1.00 88.44 267 LYS A N 1
ATOM 2261 C CA . LYS A 1 267 ? -4.916 -10.741 53.627 1.00 88.44 267 LYS A CA 1
ATOM 2262 C C . LYS A 1 267 ? -4.896 -9.601 52.620 1.00 88.44 267 LYS A C 1
ATOM 2264 O O . LYS A 1 267 ? -3.831 -9.026 52.424 1.00 88.44 267 LYS A O 1
ATOM 2269 N N . ILE A 1 268 ? -6.031 -9.247 52.010 1.00 89.75 268 ILE A N 1
ATOM 2270 C CA . ILE A 1 268 ? -6.091 -8.184 50.988 1.00 89.75 268 ILE A CA 1
ATOM 2271 C C . ILE A 1 268 ? -5.674 -6.838 51.590 1.00 89.75 268 ILE A C 1
ATOM 2273 O O . ILE A 1 268 ? -4.903 -6.103 50.976 1.00 89.75 268 ILE A O 1
ATOM 2277 N N . LYS A 1 269 ? -6.110 -6.545 52.821 1.00 89.62 269 LYS A N 1
ATOM 2278 C CA . LYS A 1 269 ? -5.790 -5.299 53.523 1.00 89.62 269 LYS A CA 1
ATOM 2279 C C . LYS A 1 269 ? -4.288 -5.089 53.723 1.00 89.62 269 LYS A C 1
ATOM 2281 O O . LYS A 1 269 ? -3.844 -3.950 53.720 1.00 89.62 269 LYS A O 1
ATOM 2286 N N . SER A 1 270 ? -3.499 -6.155 53.865 1.00 89.19 270 SER A N 1
ATOM 2287 C CA . SER A 1 270 ? -2.038 -6.043 54.001 1.00 89.19 270 SER A CA 1
ATOM 2288 C C . SER A 1 270 ? -1.314 -5.533 52.742 1.00 89.19 270 SER A C 1
ATOM 2290 O O . SER A 1 270 ? -0.136 -5.191 52.829 1.00 89.19 270 SER A O 1
ATOM 2292 N N . PHE A 1 271 ? -2.003 -5.474 51.593 1.00 82.88 271 PHE A N 1
ATOM 2293 C CA . PHE A 1 271 ? -1.468 -5.008 50.306 1.00 82.88 271 PHE A CA 1
ATOM 2294 C C . PHE A 1 271 ? -1.994 -3.630 49.875 1.00 82.88 271 PHE A C 1
ATOM 2296 O O . PHE A 1 271 ? -1.597 -3.153 48.810 1.00 82.88 271 PHE A O 1
ATOM 2303 N N . LEU A 1 272 ? -2.890 -3.025 50.661 1.00 82.31 272 LEU A N 1
ATOM 2304 C CA . LEU A 1 272 ? -3.395 -1.663 50.457 1.00 82.31 272 LEU A CA 1
ATOM 2305 C C . LEU A 1 272 ? -2.509 -0.638 51.170 1.00 82.31 272 LEU A C 1
ATOM 2307 O O . LEU A 1 272 ? -2.303 0.445 50.576 1.00 82.31 272 LEU A O 1
#

Radius of gyration: 29.6 Å; chains: 1; bounding box: 58×36×95 Å

Organism: NCBI:txid28234